Protein AF-A0A7G2S9Q7-F1 (afdb_monomer_lite)

Structure (mmCIF, N/CA/C/O backbone):
data_AF-A0A7G2S9Q7-F1
#
_entry.id   AF-A0A7G2S9Q7-F1
#
loop_
_atom_site.group_PDB
_atom_site.id
_atom_site.type_symbol
_atom_site.label_atom_id
_atom_site.label_alt_id
_atom_site.label_comp_id
_atom_site.label_asym_id
_atom_site.label_entity_id
_atom_site.label_seq_id
_atom_sit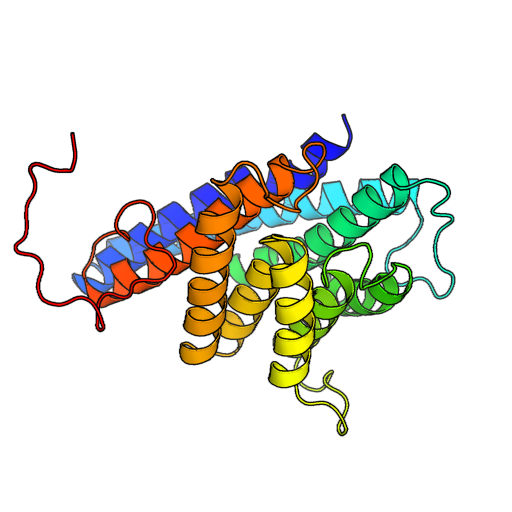e.pdbx_PDB_ins_code
_atom_site.Cartn_x
_atom_site.Cartn_y
_atom_site.Cartn_z
_atom_site.occupancy
_atom_site.B_iso_or_equiv
_atom_site.auth_seq_id
_atom_site.auth_comp_id
_atom_site.auth_asym_id
_atom_site.auth_atom_id
_atom_site.pdbx_PDB_model_num
ATOM 1 N N . MET A 1 1 ? -7.616 4.508 -22.462 1.00 41.38 1 MET A N 1
ATOM 2 C CA . MET A 1 1 ? -8.594 3.566 -21.872 1.00 41.38 1 MET A CA 1
ATOM 3 C C . MET A 1 1 ? -7.972 2.496 -20.967 1.00 41.38 1 MET A C 1
ATOM 5 O O . MET A 1 1 ? -8.727 1.840 -20.278 1.00 41.38 1 MET A O 1
ATOM 9 N N . PHE A 1 2 ? -6.641 2.323 -20.886 1.00 48.66 2 PHE A N 1
ATOM 10 C CA . PHE A 1 2 ? -6.038 1.337 -19.962 1.00 48.66 2 PHE A CA 1
ATOM 11 C C . PHE A 1 2 ? -5.921 1.825 -18.506 1.00 48.66 2 PHE A C 1
ATOM 13 O O . PHE A 1 2 ? -6.149 1.051 -17.584 1.00 48.66 2 PHE A O 1
ATOM 20 N N . TYR A 1 3 ? -5.655 3.118 -18.281 1.00 52.31 3 TYR A N 1
ATOM 21 C CA . TYR A 1 3 ? -5.566 3.681 -16.925 1.00 52.31 3 TYR A CA 1
ATOM 22 C C . TYR A 1 3 ? -6.871 3.565 -16.125 1.00 52.31 3 TYR A C 1
ATOM 24 O O . TYR A 1 3 ? -6.828 3.461 -14.906 1.00 52.31 3 TYR A O 1
ATOM 32 N N . THR A 1 4 ? -8.030 3.541 -16.792 1.00 54.72 4 THR A N 1
ATOM 33 C CA . THR A 1 4 ? -9.326 3.380 -16.120 1.00 54.72 4 THR A CA 1
ATOM 34 C C . THR A 1 4 ? -9.486 1.990 -15.516 1.00 54.72 4 THR A C 1
ATOM 36 O O . THR A 1 4 ? -10.041 1.892 -14.429 1.00 54.72 4 THR A O 1
ATOM 39 N N . GLU A 1 5 ? -8.950 0.943 -16.156 1.00 55.34 5 GLU A N 1
ATOM 40 C CA . GLU A 1 5 ? -9.062 -0.447 -15.685 1.00 55.34 5 GLU A CA 1
ATOM 41 C C . GLU A 1 5 ? -8.264 -0.690 -14.398 1.00 55.34 5 GLU A C 1
ATOM 43 O O . GLU A 1 5 ? -8.774 -1.328 -13.477 1.00 55.34 5 GLU A O 1
ATOM 48 N N . LEU A 1 6 ? -7.075 -0.085 -14.276 1.00 59.81 6 LEU A N 1
ATOM 49 C CA . LEU A 1 6 ? -6.240 -0.140 -13.064 1.00 59.81 6 LEU A CA 1
ATOM 50 C C . LEU A 1 6 ? -6.944 0.473 -11.837 1.00 59.81 6 LEU A C 1
ATOM 52 O O . LEU A 1 6 ? -6.684 0.082 -10.702 1.00 59.81 6 LEU A O 1
ATOM 56 N N . LEU A 1 7 ? -7.889 1.389 -12.064 1.00 70.06 7 LEU A N 1
ATOM 57 C CA . LEU A 1 7 ? -8.639 2.092 -11.021 1.00 70.06 7 LEU A CA 1
ATOM 58 C C . LEU A 1 7 ? -10.006 1.463 -10.713 1.00 70.06 7 LEU A C 1
ATOM 60 O O . LEU A 1 7 ? -10.671 1.867 -9.761 1.00 70.06 7 LEU A O 1
ATOM 64 N N . THR A 1 8 ? -10.450 0.450 -11.464 1.00 70.44 8 THR A N 1
ATOM 65 C CA . THR A 1 8 ? -11.803 -0.127 -11.302 1.00 70.44 8 THR A CA 1
ATOM 66 C C . THR A 1 8 ? -12.023 -0.822 -9.957 1.00 70.44 8 THR A C 1
ATOM 68 O O . THR A 1 8 ? -13.154 -0.853 -9.448 1.00 70.44 8 THR A O 1
ATOM 71 N N . GLY A 1 9 ? -10.959 -1.373 -9.366 1.00 86.81 9 GLY A N 1
ATOM 72 C CA . GLY A 1 9 ? -10.986 -1.967 -8.029 1.00 86.81 9 GLY A CA 1
ATOM 73 C C . GLY A 1 9 ? -11.201 -0.933 -6.923 1.00 86.81 9 GLY A C 1
ATOM 74 O O . GLY A 1 9 ? -11.800 -1.254 -5.899 1.00 86.81 9 GLY A O 1
ATOM 75 N N . PHE A 1 10 ? -10.803 0.319 -7.160 1.00 89.25 10 PHE A N 1
ATOM 76 C CA . PHE A 1 10 ? -10.801 1.372 -6.152 1.00 89.25 10 PHE A CA 1
ATOM 77 C C . PHE A 1 10 ? -12.206 1.738 -5.663 1.00 89.25 10 PHE A C 1
ATOM 79 O O . PHE A 1 10 ? -12.454 1.798 -4.466 1.00 89.25 10 PHE A O 1
ATOM 86 N N . CYS A 1 11 ? -13.185 1.884 -6.561 1.00 91.00 11 CYS A N 1
ATOM 87 C CA . CYS A 1 11 ? -14.558 2.191 -6.141 1.00 91.00 11 CYS A CA 1
ATOM 88 C C . CYS A 1 11 ? -15.190 1.070 -5.300 1.00 91.00 11 CYS A C 1
ATOM 90 O O . CYS A 1 11 ? -16.008 1.343 -4.423 1.00 91.00 11 CYS A O 1
ATOM 92 N N . ALA A 1 12 ? -14.858 -0.192 -5.594 1.00 94.69 12 ALA A N 1
ATOM 93 C CA . ALA A 1 12 ? -15.321 -1.323 -4.794 1.00 94.69 12 ALA A CA 1
ATOM 94 C C . ALA A 1 12 ? -14.619 -1.335 -3.430 1.00 94.69 12 ALA A C 1
ATOM 96 O O . ALA A 1 12 ? -15.275 -1.507 -2.409 1.00 94.69 12 ALA A O 1
ATOM 97 N N . GLU A 1 13 ? -13.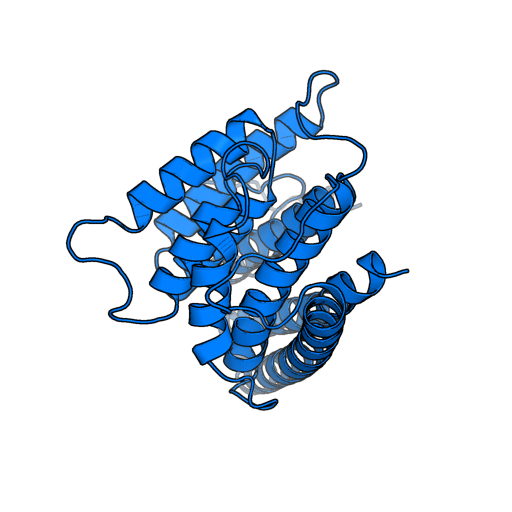317 -1.058 -3.408 1.00 94.62 13 GLU A N 1
ATOM 98 C CA . GLU A 1 13 ? -12.546 -0.908 -2.179 1.00 94.62 13 GLU A CA 1
ATOM 99 C C . GLU A 1 13 ? -13.076 0.233 -1.292 1.00 94.62 13 GLU A C 1
ATOM 101 O O . GLU A 1 13 ? -13.303 0.003 -0.111 1.00 94.62 13 GLU A O 1
ATOM 106 N N . ASN A 1 14 ? -13.412 1.404 -1.840 1.00 94.69 14 ASN A N 1
ATOM 107 C CA . ASN A 1 14 ? -14.013 2.498 -1.066 1.00 94.69 14 ASN A CA 1
ATOM 108 C C . ASN A 1 14 ? -15.326 2.075 -0.391 1.00 94.69 14 ASN A C 1
ATOM 110 O O . ASN A 1 14 ? -15.572 2.413 0.764 1.00 94.69 14 ASN A O 1
ATOM 114 N N . LYS A 1 15 ? -16.164 1.279 -1.069 1.00 96.94 15 LYS A N 1
ATOM 115 C CA . LYS A 1 15 ? -17.374 0.716 -0.446 1.00 96.94 15 LYS A CA 1
ATOM 116 C C . LYS A 1 15 ? -17.052 -0.284 0.661 1.00 96.94 15 LYS A C 1
ATOM 118 O O . LYS A 1 15 ? -17.787 -0.341 1.647 1.00 96.94 15 LYS A O 1
ATOM 123 N N . ALA A 1 16 ? -15.977 -1.055 0.503 1.00 97.75 16 ALA A N 1
ATOM 124 C CA . ALA A 1 16 ? -15.497 -1.958 1.538 1.00 97.75 16 ALA A CA 1
ATOM 125 C C . ALA A 1 16 ? -15.042 -1.179 2.778 1.00 97.75 16 ALA A C 1
ATOM 127 O O . ALA A 1 16 ? -15.461 -1.503 3.886 1.00 97.75 16 ALA A O 1
ATOM 128 N N . TYR A 1 17 ? -14.278 -0.102 2.587 1.00 96.50 17 TYR A N 1
ATOM 129 C CA . TYR A 1 17 ? -13.840 0.775 3.669 1.00 96.50 17 TYR A CA 1
ATOM 130 C C . TYR A 1 17 ? -15.001 1.476 4.368 1.00 96.50 17 TYR A C 1
ATOM 132 O O . TYR A 1 17 ? -15.031 1.529 5.592 1.00 96.50 17 TYR A O 1
ATOM 140 N N . GLU A 1 18 ? -16.006 1.940 3.629 1.00 97.75 18 GLU A N 1
ATOM 141 C CA . GLU A 1 18 ? -17.208 2.519 4.232 1.00 97.75 18 GLU A CA 1
ATOM 142 C C . GLU A 1 18 ? -17.972 1.516 5.106 1.00 97.75 18 GLU A C 1
ATOM 144 O O . GLU A 1 18 ? -18.449 1.866 6.186 1.00 97.75 18 GLU A O 1
ATOM 149 N N . ALA A 1 19 ? -18.080 0.260 4.664 1.00 98.38 19 ALA A N 1
ATOM 150 C CA . ALA A 1 19 ? -18.628 -0.813 5.491 1.00 98.38 19 ALA A CA 1
ATOM 151 C C . ALA A 1 19 ? -17.740 -1.103 6.708 1.00 98.38 19 ALA A C 1
ATOM 153 O O . ALA A 1 19 ? -18.255 -1.238 7.814 1.00 98.38 19 ALA A O 1
ATOM 154 N N . ASN A 1 20 ? -16.414 -1.085 6.548 1.00 97.50 20 ASN A N 1
ATOM 155 C CA . ASN A 1 20 ? -15.483 -1.247 7.661 1.00 97.50 20 ASN A CA 1
ATOM 156 C C . ASN A 1 20 ? -15.633 -0.138 8.718 1.00 97.50 20 ASN A C 1
ATOM 158 O O . ASN A 1 20 ? -15.672 -0.421 9.907 1.00 97.50 20 ASN A O 1
ATOM 162 N N . LEU A 1 21 ? -15.802 1.123 8.314 1.00 98.00 21 LEU A N 1
ATOM 163 C CA . LEU A 1 21 ? -16.050 2.223 9.251 1.00 98.00 21 LEU A CA 1
ATOM 164 C C . LEU A 1 21 ? -17.361 2.039 10.034 1.00 98.00 21 LEU A C 1
ATOM 166 O O . LEU A 1 21 ? -17.416 2.346 11.227 1.00 98.00 21 LEU A O 1
ATOM 170 N N . ARG A 1 22 ? -18.418 1.527 9.387 1.00 97.94 22 ARG A N 1
ATOM 171 C CA . ARG A 1 22 ? -19.677 1.185 10.072 1.00 97.94 22 ARG A CA 1
ATOM 172 C C . ARG A 1 22 ? -19.508 -0.010 11.008 1.00 97.94 22 ARG A C 1
ATOM 174 O O . ARG A 1 22 ? -20.045 0.033 12.111 1.00 97.94 22 ARG A O 1
ATOM 181 N N . TYR A 1 23 ? -18.719 -1.010 10.611 1.00 97.81 23 TYR A N 1
ATOM 182 C CA . TYR A 1 23 ? -18.308 -2.122 11.468 1.00 97.81 23 TYR A CA 1
ATOM 183 C C . TYR A 1 23 ? -17.609 -1.619 12.741 1.00 97.81 23 TYR A C 1
ATOM 185 O O . TYR A 1 23 ? -18.094 -1.905 13.832 1.00 97.81 23 TYR A O 1
ATOM 193 N N . LEU A 1 24 ? -16.560 -0.798 12.611 1.00 96.25 24 LEU A N 1
ATOM 194 C CA . LEU A 1 24 ? -15.790 -0.263 13.744 1.00 96.25 24 LEU A CA 1
ATOM 195 C C . LEU A 1 24 ? -16.672 0.539 14.712 1.00 96.25 24 LEU A C 1
ATOM 197 O O . LEU A 1 24 ? -16.575 0.399 15.930 1.00 96.25 24 LEU A O 1
ATOM 201 N N . ARG A 1 25 ? -17.590 1.356 14.179 1.00 95.56 25 ARG A N 1
ATOM 202 C CA . ARG A 1 25 ? -18.552 2.097 15.006 1.00 95.56 25 ARG A CA 1
ATOM 203 C C . ARG A 1 25 ? -19.525 1.171 15.736 1.00 95.56 25 ARG A C 1
ATOM 205 O O . ARG A 1 25 ? -19.818 1.407 16.904 1.00 95.56 25 ARG A O 1
ATOM 212 N N . ALA A 1 26 ? -20.063 0.163 15.051 1.00 96.31 26 ALA A N 1
ATOM 213 C CA . ALA A 1 26 ? -20.998 -0.785 15.648 1.00 96.31 26 ALA A CA 1
ATOM 214 C C . ALA A 1 26 ? -20.320 -1.635 16.733 1.00 96.31 26 ALA A C 1
ATOM 216 O O . ALA A 1 26 ? -20.932 -1.886 17.769 1.00 96.31 26 ALA A O 1
ATOM 217 N N . GLU A 1 27 ? -19.060 -2.026 16.525 1.00 94.12 27 GLU A N 1
ATOM 218 C CA . GLU A 1 27 ? -18.233 -2.715 17.520 1.00 94.12 27 GLU A CA 1
ATOM 219 C C . GLU A 1 27 ? -18.055 -1.862 18.783 1.00 94.12 27 GLU A C 1
ATOM 221 O O . GLU A 1 27 ? -18.347 -2.333 19.877 1.00 94.12 27 GLU A O 1
ATOM 226 N N . GLN A 1 28 ? -17.697 -0.582 18.637 1.00 91.81 28 GLN A N 1
ATOM 227 C CA . GLN A 1 28 ? -17.551 0.349 19.765 1.00 91.81 28 GLN A CA 1
ATOM 228 C C . GLN A 1 28 ? -18.848 0.539 20.579 1.00 91.81 28 GLN A C 1
ATOM 230 O O . GLN A 1 28 ? -18.799 0.898 21.754 1.00 91.81 28 GLN A O 1
ATOM 235 N N . GLN A 1 29 ? -20.010 0.337 19.953 1.00 93.62 29 GLN A N 1
ATOM 236 C CA . GLN A 1 29 ? -21.334 0.476 20.569 1.00 93.62 29 GLN A CA 1
ATOM 237 C C . GLN A 1 29 ? -21.931 -0.863 21.033 1.00 93.62 29 GLN A C 1
ATOM 239 O O . GLN A 1 29 ? -23.125 -0.914 21.333 1.00 93.62 29 GLN A O 1
ATOM 244 N N . ASP A 1 30 ? -21.149 -1.947 21.036 1.00 95.38 30 ASP A N 1
ATOM 245 C CA . ASP A 1 30 ? -21.587 -3.306 21.381 1.00 95.38 30 ASP A CA 1
ATOM 246 C C . ASP A 1 30 ? -22.762 -3.830 20.520 1.00 95.38 30 ASP A C 1
ATOM 248 O O . ASP A 1 30 ? -23.513 -4.734 20.901 1.00 95.38 30 ASP A O 1
ATOM 252 N N . GLN A 1 31 ? -22.925 -3.305 19.301 1.00 97.19 31 GLN A N 1
ATOM 253 C CA . GLN A 1 31 ? -23.981 -3.693 18.360 1.00 97.19 31 GLN A CA 1
ATOM 254 C C . GLN A 1 31 ? -23.546 -4.883 17.495 1.00 97.19 31 GLN A C 1
ATOM 256 O O . GLN A 1 31 ? -23.430 -4.790 16.272 1.00 97.19 31 GLN A O 1
ATOM 261 N N . ILE A 1 32 ? -23.335 -6.038 18.133 1.00 96.31 32 ILE A N 1
ATOM 262 C CA . ILE A 1 32 ? -22.718 -7.235 17.526 1.00 96.31 32 ILE A CA 1
ATOM 263 C C . ILE A 1 32 ? -23.397 -7.668 16.215 1.00 96.31 32 ILE A C 1
ATOM 265 O O . ILE A 1 32 ? -22.715 -8.037 15.258 1.00 96.31 32 ILE A O 1
ATOM 269 N N . THR A 1 33 ? -24.731 -7.641 16.145 1.00 97.94 33 THR A N 1
ATOM 270 C CA . THR A 1 33 ? -25.469 -8.051 14.936 1.00 97.94 33 THR A CA 1
ATOM 271 C C . THR A 1 33 ? -25.175 -7.132 13.751 1.00 97.94 33 THR A C 1
ATOM 273 O O . THR A 1 33 ? -24.955 -7.624 12.647 1.00 97.94 33 THR A O 1
ATOM 276 N N . ILE A 1 34 ? -25.118 -5.817 13.986 1.00 98.00 34 ILE A N 1
ATOM 277 C CA . ILE A 1 34 ? -24.804 -4.820 12.954 1.00 98.00 34 ILE A CA 1
ATOM 278 C C . ILE A 1 34 ? -23.335 -4.946 12.550 1.00 98.00 34 ILE A C 1
ATOM 280 O O . ILE A 1 34 ? -23.033 -5.012 11.363 1.00 98.00 34 ILE A O 1
ATOM 284 N N . ALA A 1 35 ? -22.431 -5.076 13.524 1.00 97.75 35 ALA A N 1
ATOM 285 C CA . ALA A 1 35 ? -21.008 -5.259 13.258 1.00 97.75 35 ALA A CA 1
ATOM 286 C C . ALA A 1 35 ? -20.756 -6.485 12.357 1.00 97.75 35 ALA A C 1
ATOM 288 O O . ALA A 1 35 ? -20.054 -6.397 11.352 1.00 97.75 35 ALA A O 1
ATOM 289 N N . ARG A 1 36 ? -21.385 -7.628 12.653 1.00 97.88 36 ARG A N 1
ATOM 290 C CA . ARG A 1 36 ? -21.245 -8.841 11.830 1.00 97.88 36 ARG A CA 1
ATOM 291 C C . ARG A 1 36 ? -21.725 -8.644 10.391 1.00 97.88 36 ARG A C 1
ATOM 293 O O . ARG A 1 36 ? -21.062 -9.137 9.479 1.00 97.88 36 ARG A O 1
ATOM 300 N N . ASP A 1 37 ? -22.847 -7.959 10.189 1.00 98.62 37 ASP A N 1
ATOM 301 C CA . ASP A 1 37 ? -23.375 -7.694 8.847 1.00 98.62 37 ASP A CA 1
ATOM 302 C C . ASP A 1 37 ? -22.450 -6.760 8.051 1.00 98.62 37 ASP A C 1
ATOM 304 O O . ASP A 1 37 ? -22.046 -7.088 6.933 1.00 98.62 37 ASP A O 1
ATOM 308 N N . GLU A 1 38 ? -22.007 -5.660 8.662 1.00 98.50 38 GLU A N 1
ATOM 309 C CA . GLU A 1 38 ? -21.105 -4.693 8.025 1.00 98.50 38 GLU A CA 1
ATOM 310 C C . GLU A 1 38 ? -19.736 -5.299 7.697 1.00 98.50 38 GLU A C 1
ATOM 312 O O . GLU A 1 38 ? -19.189 -5.055 6.620 1.00 98.50 38 GLU A O 1
ATOM 317 N N . LEU A 1 39 ? -19.208 -6.174 8.559 1.00 97.88 39 LEU A N 1
ATOM 318 C CA . LEU A 1 39 ? -17.989 -6.928 8.269 1.00 97.88 39 LEU A CA 1
ATOM 319 C C . LEU A 1 39 ? -18.168 -7.842 7.047 1.00 97.88 39 LEU A C 1
ATOM 321 O O . LEU A 1 39 ? -17.289 -7.926 6.187 1.00 97.88 39 LEU A O 1
ATOM 325 N N . MET A 1 40 ? -19.307 -8.532 6.940 1.00 98.44 40 MET A N 1
ATOM 326 C CA . MET A 1 40 ? -19.604 -9.363 5.770 1.00 98.44 40 MET A CA 1
ATOM 327 C C . MET A 1 40 ? -19.780 -8.522 4.503 1.00 98.44 40 MET A C 1
ATOM 329 O O . MET A 1 40 ? -19.339 -8.937 3.426 1.00 98.44 40 MET A O 1
ATOM 333 N N . LEU A 1 41 ? -20.373 -7.334 4.616 1.00 98.50 41 LEU A N 1
ATOM 334 C CA . LEU A 1 41 ? -20.491 -6.391 3.512 1.00 98.50 41 LEU A CA 1
ATOM 335 C C . LEU A 1 41 ? -19.115 -5.886 3.054 1.00 98.50 41 LEU A C 1
ATOM 337 O O . LEU A 1 41 ? -18.844 -5.889 1.851 1.00 98.50 41 LEU A O 1
ATOM 341 N N . ALA A 1 42 ? -18.224 -5.535 3.985 1.00 98.31 42 ALA A N 1
ATOM 342 C CA . ALA A 1 42 ? -16.846 -5.150 3.683 1.00 98.31 42 ALA A CA 1
ATOM 343 C C . ALA A 1 42 ? -16.110 -6.265 2.925 1.00 98.31 42 ALA A C 1
ATOM 345 O O . ALA A 1 42 ? -15.548 -6.027 1.854 1.00 98.31 42 ALA A O 1
ATOM 346 N N . LYS A 1 43 ? -16.207 -7.513 3.406 1.00 98.56 43 LYS A N 1
ATOM 347 C CA . LYS A 1 43 ? -15.617 -8.688 2.743 1.00 98.56 43 LYS A CA 1
ATOM 348 C C . LYS A 1 43 ? -16.121 -8.881 1.312 1.00 98.56 43 LYS A C 1
ATOM 350 O O . LYS A 1 43 ? -15.322 -9.127 0.411 1.00 98.56 43 LYS A O 1
ATOM 355 N N . ARG A 1 44 ? -17.432 -8.746 1.080 1.00 98.56 44 ARG A N 1
ATOM 356 C CA . ARG A 1 44 ? -18.035 -8.856 -0.264 1.00 98.56 44 ARG A CA 1
ATOM 357 C C . ARG A 1 44 ? -17.516 -7.779 -1.216 1.00 98.56 44 ARG A C 1
ATOM 359 O O . ARG A 1 44 ? -17.211 -8.072 -2.368 1.00 98.56 44 ARG A O 1
ATOM 366 N N . TRP A 1 45 ? -17.380 -6.542 -0.744 1.00 98.31 45 TRP A N 1
ATOM 367 C CA . TRP A 1 45 ? -16.820 -5.465 -1.562 1.00 98.31 45 TRP A CA 1
ATOM 368 C C . TRP A 1 45 ? -15.329 -5.655 -1.846 1.00 98.31 45 TRP A C 1
ATOM 370 O O . TRP A 1 45 ? -14.894 -5.394 -2.968 1.00 98.31 45 TRP A O 1
ATOM 380 N N . HIS A 1 46 ? -14.563 -6.186 -0.891 1.00 98.00 46 HIS A N 1
ATOM 381 C CA . HIS A 1 46 ? -13.176 -6.581 -1.126 1.00 98.00 46 HIS A CA 1
ATOM 382 C C . HIS A 1 46 ? -13.046 -7.712 -2.157 1.00 98.00 46 HIS A C 1
ATOM 384 O O . HIS A 1 46 ? -12.136 -7.651 -2.981 1.00 98.00 46 HIS A O 1
ATOM 390 N N . ALA A 1 47 ? -13.973 -8.678 -2.195 1.00 98.19 47 ALA A N 1
ATOM 391 C CA . ALA A 1 47 ? -14.000 -9.699 -3.248 1.00 98.19 47 ALA A CA 1
ATOM 392 C C . ALA A 1 47 ? -14.189 -9.063 -4.639 1.00 98.19 47 ALA A C 1
ATOM 394 O O . ALA A 1 47 ? -13.393 -9.294 -5.546 1.00 98.19 47 ALA A O 1
ATOM 395 N N . ILE A 1 48 ? -15.160 -8.153 -4.786 1.00 97.25 48 ILE A N 1
ATOM 396 C CA . ILE A 1 48 ? -15.380 -7.417 -6.046 1.00 97.25 48 ILE A CA 1
ATOM 397 C C . ILE A 1 48 ? -14.139 -6.594 -6.432 1.00 97.25 48 ILE A C 1
ATOM 399 O O . ILE A 1 48 ? -13.781 -6.511 -7.611 1.00 97.25 48 ILE A O 1
ATOM 403 N N . ALA A 1 49 ? -13.474 -5.968 -5.457 1.00 96.31 49 ALA A N 1
ATOM 404 C CA . ALA A 1 49 ? -12.239 -5.229 -5.697 1.00 96.31 49 ALA A CA 1
ATOM 405 C C . ALA A 1 49 ? -11.116 -6.157 -6.188 1.00 96.31 49 ALA A C 1
ATOM 407 O O . ALA A 1 49 ? -10.443 -5.825 -7.164 1.00 96.31 49 ALA A O 1
ATOM 408 N N . ALA A 1 50 ? -10.948 -7.330 -5.570 1.00 96.75 50 ALA A N 1
ATOM 409 C CA . ALA A 1 50 ? -9.966 -8.331 -5.973 1.00 96.75 50 ALA A CA 1
ATOM 410 C C . ALA A 1 50 ? -10.209 -8.826 -7.408 1.00 96.75 50 ALA A C 1
ATOM 412 O O . ALA A 1 50 ? -9.293 -8.766 -8.223 1.00 96.75 50 ALA A O 1
ATOM 413 N N . GLU A 1 51 ? -11.440 -9.211 -7.761 1.00 95.94 51 GLU A N 1
ATOM 414 C CA . GLU A 1 51 ? -11.800 -9.654 -9.121 1.00 95.94 51 GLU A CA 1
ATOM 415 C C . GLU A 1 51 ? -11.469 -8.609 -10.194 1.00 95.94 51 GLU A C 1
ATOM 417 O O . GLU A 1 51 ? -10.990 -8.923 -11.285 1.00 95.94 51 GLU A O 1
ATOM 422 N N . ARG A 1 52 ? -11.747 -7.334 -9.908 1.00 95.38 52 ARG A N 1
ATOM 423 C CA . ARG A 1 52 ? -11.448 -6.227 -10.827 1.00 95.38 52 ARG A CA 1
ATOM 424 C C . ARG A 1 52 ? -9.949 -6.001 -10.972 1.00 95.38 52 ARG A C 1
ATOM 426 O O . ARG A 1 52 ? -9.467 -5.821 -12.086 1.00 95.38 52 ARG A O 1
ATOM 433 N N . ARG A 1 53 ? -9.209 -6.064 -9.864 1.00 94.69 53 ARG A N 1
ATOM 434 C CA . ARG A 1 53 ? -7.751 -5.919 -9.873 1.00 94.69 53 ARG A CA 1
ATOM 435 C C . ARG A 1 53 ? -7.068 -7.075 -10.599 1.00 94.69 53 ARG A C 1
ATOM 437 O O . ARG A 1 53 ? -6.145 -6.815 -11.356 1.00 94.69 53 ARG A O 1
ATOM 444 N N . VAL A 1 54 ? -7.548 -8.313 -10.457 1.00 94.44 54 VAL A N 1
ATOM 445 C CA . VAL A 1 54 ? -7.047 -9.458 -11.242 1.00 94.44 54 VAL A CA 1
ATOM 446 C C . VAL A 1 54 ? -7.230 -9.214 -12.737 1.00 94.44 54 VAL A C 1
ATOM 448 O O . VAL A 1 54 ? -6.265 -9.317 -13.483 1.00 94.44 54 VAL A O 1
ATOM 451 N N . ARG A 1 55 ? -8.413 -8.766 -13.174 1.00 93.69 55 ARG A N 1
ATOM 452 C CA . ARG A 1 55 ? -8.627 -8.418 -14.590 1.00 93.69 55 ARG A CA 1
ATOM 453 C C . ARG A 1 55 ? -7.674 -7.328 -15.081 1.00 93.69 55 ARG A C 1
ATOM 455 O O . ARG A 1 55 ? -7.155 -7.413 -16.189 1.00 93.69 55 ARG A O 1
ATOM 462 N N . ALA A 1 56 ? -7.410 -6.315 -14.259 1.00 92.38 56 ALA A N 1
ATOM 463 C CA . ALA A 1 56 ? -6.427 -5.285 -14.584 1.00 92.38 56 ALA A CA 1
ATOM 464 C C . ALA A 1 56 ? -4.997 -5.855 -14.699 1.00 92.38 56 ALA A C 1
ATOM 466 O O . ALA A 1 56 ? -4.250 -5.468 -15.599 1.00 92.38 56 ALA A O 1
ATOM 467 N N . VAL A 1 57 ? -4.632 -6.811 -13.842 1.00 93.25 57 VAL A N 1
ATOM 468 C CA . VAL A 1 57 ? -3.357 -7.543 -13.916 1.00 93.25 57 VAL A CA 1
ATOM 469 C C . VAL A 1 57 ? -3.261 -8.389 -15.184 1.00 93.25 57 VAL A C 1
ATOM 471 O O . VAL A 1 57 ? -2.191 -8.429 -15.794 1.00 93.25 57 VAL A O 1
ATOM 474 N N . ASP A 1 58 ? -4.356 -9.005 -15.626 1.00 93.50 58 ASP A N 1
ATOM 475 C CA . ASP A 1 58 ? -4.391 -9.773 -16.875 1.00 93.50 58 ASP A CA 1
ATOM 476 C C . ASP A 1 58 ? -4.093 -8.873 -18.083 1.00 93.50 58 ASP A C 1
ATOM 478 O O . ASP A 1 58 ? -3.329 -9.256 -18.968 1.00 93.50 58 ASP A O 1
ATOM 482 N N . PHE A 1 59 ? -4.606 -7.635 -18.103 1.00 92.06 59 PHE A N 1
ATOM 483 C CA . PHE A 1 59 ? -4.273 -6.662 -19.152 1.00 92.06 59 PHE A CA 1
ATOM 484 C C . PHE A 1 59 ? -2.798 -6.252 -19.139 1.00 92.06 59 PHE A C 1
ATOM 486 O O . PHE A 1 59 ? -2.175 -6.150 -20.198 1.00 92.06 59 PHE A O 1
ATOM 493 N N . VAL A 1 60 ? -2.226 -6.024 -17.953 1.00 92.06 60 VAL A N 1
ATOM 494 C CA . VAL A 1 60 ? -0.795 -5.712 -17.798 1.00 92.06 60 VAL A CA 1
ATOM 495 C C . VAL A 1 60 ? 0.047 -6.884 -18.298 1.00 92.06 60 VAL A C 1
ATOM 497 O O . VAL A 1 60 ? 0.983 -6.681 -19.069 1.00 92.06 60 VAL A O 1
ATOM 500 N N . THR A 1 61 ? -0.343 -8.104 -17.934 1.00 93.75 61 THR A N 1
ATOM 501 C CA . THR A 1 61 ? 0.318 -9.345 -18.347 1.00 93.75 61 THR A CA 1
ATOM 502 C C . THR A 1 61 ? 0.231 -9.554 -19.858 1.00 93.75 61 THR A C 1
ATOM 504 O O . THR A 1 61 ? 1.234 -9.835 -20.506 1.00 93.75 61 THR A O 1
ATOM 507 N N . ALA A 1 62 ? -0.931 -9.314 -20.469 1.00 93.94 62 ALA A N 1
ATOM 508 C CA . ALA A 1 62 ? -1.097 -9.400 -21.918 1.00 93.94 62 ALA A CA 1
ATOM 509 C C . ALA A 1 62 ? -0.234 -8.376 -22.681 1.00 93.94 62 ALA A C 1
ATOM 511 O O . ALA A 1 62 ? 0.173 -8.628 -23.815 1.00 93.94 62 ALA A O 1
ATOM 512 N N . ARG A 1 63 ? 0.044 -7.211 -22.080 1.00 92.88 63 ARG A N 1
ATOM 513 C CA . ARG A 1 63 ? 0.788 -6.119 -22.724 1.00 92.88 63 ARG A CA 1
ATOM 514 C C . ARG A 1 63 ? 2.301 -6.201 -22.528 1.00 92.88 63 ARG A C 1
ATOM 516 O O . ARG A 1 63 ? 3.035 -5.833 -23.452 1.00 92.88 63 ARG A O 1
ATOM 523 N N . TYR A 1 64 ? 2.748 -6.599 -21.341 1.00 93.94 64 TYR A N 1
ATOM 524 C CA . TYR A 1 64 ? 4.155 -6.572 -20.928 1.00 93.94 64 TYR A CA 1
ATOM 525 C C . TYR A 1 64 ? 4.733 -7.973 -20.668 1.00 93.94 64 TYR A C 1
ATOM 527 O O . TYR A 1 64 ? 5.938 -8.105 -20.496 1.00 93.94 64 TYR A O 1
ATOM 535 N N . GLY A 1 65 ? 3.917 -9.026 -20.717 1.00 93.50 65 GLY A N 1
ATOM 536 C CA . GLY A 1 65 ? 4.303 -10.384 -20.340 1.00 93.50 65 GLY A CA 1
ATOM 537 C C . GLY A 1 65 ? 4.065 -10.668 -18.857 1.00 93.50 65 GLY A C 1
ATOM 538 O O . GLY A 1 65 ? 3.680 -9.785 -18.088 1.00 93.50 65 GLY A O 1
ATOM 539 N N . ASP A 1 66 ? 4.284 -11.921 -18.461 1.00 93.31 66 ASP A N 1
ATOM 540 C CA . ASP A 1 66 ? 3.997 -12.398 -17.107 1.00 93.31 66 ASP A CA 1
ATOM 541 C C . ASP A 1 66 ? 4.742 -11.602 -16.028 1.00 93.31 66 ASP A C 1
ATOM 543 O O . ASP A 1 66 ? 5.969 -11.462 -16.044 1.00 93.31 66 ASP A O 1
ATOM 547 N N . ILE A 1 67 ? 3.995 -11.139 -15.022 1.00 93.38 67 ILE A N 1
ATOM 548 C CA . ILE A 1 67 ? 4.585 -10.587 -13.800 1.00 93.38 67 ILE A CA 1
ATOM 549 C C . ILE A 1 67 ? 5.403 -11.688 -13.117 1.00 93.38 67 ILE A C 1
ATOM 551 O O . ILE A 1 67 ? 4.919 -12.802 -12.904 1.00 93.38 67 ILE A O 1
ATOM 555 N N . GLY A 1 68 ? 6.631 -11.355 -12.724 1.00 88.94 68 GLY A N 1
ATOM 556 C CA . GLY A 1 68 ? 7.584 -12.247 -12.075 1.00 88.94 68 GLY A CA 1
ATOM 557 C C . GLY A 1 68 ? 8.450 -13.072 -13.023 1.00 88.94 68 GLY A C 1
ATOM 558 O O . GLY A 1 68 ? 9.160 -13.946 -12.519 1.00 88.94 68 GLY A O 1
ATOM 559 N N . ASN A 1 69 ? 8.390 -12.811 -14.335 1.00 87.25 69 ASN A N 1
ATOM 560 C CA . ASN A 1 69 ? 9.306 -13.382 -15.321 1.00 87.25 69 ASN A CA 1
ATOM 561 C C . ASN A 1 69 ? 10.763 -12.962 -15.035 1.00 87.25 69 ASN A C 1
ATOM 563 O O . ASN A 1 69 ? 11.011 -11.894 -14.477 1.00 87.25 69 ASN A O 1
ATOM 567 N N . GLU A 1 70 ? 11.729 -13.801 -15.418 1.00 83.50 70 GLU A N 1
ATOM 568 C CA . GLU A 1 70 ? 13.159 -13.550 -15.179 1.00 83.50 70 GLU A CA 1
ATOM 569 C C . GLU A 1 70 ? 13.691 -12.370 -16.000 1.00 83.50 70 GLU A C 1
ATOM 571 O O . GLU A 1 70 ? 14.598 -11.662 -15.567 1.00 83.50 70 GLU A O 1
ATOM 576 N N . THR A 1 71 ? 13.121 -12.143 -17.186 1.00 91.31 71 THR A N 1
ATOM 577 C CA . THR A 1 71 ? 13.500 -11.031 -18.065 1.00 91.31 71 THR A CA 1
ATOM 578 C C . THR A 1 71 ? 12.531 -9.867 -17.900 1.00 91.31 71 THR A C 1
ATOM 580 O O . THR A 1 71 ? 11.316 -10.045 -18.002 1.00 91.31 71 THR A O 1
ATOM 583 N N . CYS A 1 72 ? 13.071 -8.665 -17.687 1.00 95.31 72 CYS A N 1
ATOM 584 C CA . CYS A 1 72 ? 12.269 -7.449 -17.620 1.00 95.31 72 CYS A CA 1
ATOM 585 C C . CYS A 1 72 ? 11.567 -7.155 -18.955 1.00 95.31 72 CYS A C 1
ATOM 587 O O . CYS A 1 72 ? 12.156 -7.364 -20.019 1.00 95.31 72 CYS A O 1
ATOM 589 N N . PRO A 1 73 ? 10.323 -6.644 -18.921 1.00 95.50 73 PRO A N 1
ATOM 590 C CA . PRO A 1 73 ? 9.616 -6.265 -20.133 1.00 95.50 73 PRO A CA 1
ATOM 591 C C . PRO A 1 73 ? 10.302 -5.095 -20.837 1.00 95.50 73 PRO A C 1
ATOM 593 O O . PRO A 1 73 ? 10.996 -4.285 -20.223 1.00 95.50 73 PRO A O 1
ATOM 596 N N . ASN A 1 74 ? 10.040 -4.956 -22.134 1.00 93.50 74 ASN A N 1
ATOM 597 C CA . ASN A 1 74 ? 10.503 -3.800 -22.889 1.00 93.50 74 ASN A CA 1
ATOM 598 C C . ASN A 1 74 ? 9.663 -2.555 -22.547 1.00 93.50 74 ASN A C 1
ATOM 600 O O . ASN A 1 74 ? 8.583 -2.349 -23.108 1.00 93.50 74 ASN A O 1
ATOM 604 N N . LEU A 1 75 ? 10.169 -1.725 -21.634 1.00 95.31 75 LEU A N 1
ATOM 605 C CA . LEU A 1 75 ? 9.561 -0.459 -21.213 1.00 95.31 75 LEU A CA 1
ATOM 606 C C . LEU A 1 75 ? 10.207 0.706 -21.978 1.00 95.31 75 LEU A C 1
ATOM 608 O O . LEU A 1 75 ? 11.110 1.372 -21.488 1.00 95.31 75 LEU A O 1
ATOM 612 N N . PHE A 1 76 ? 9.788 0.916 -23.229 1.00 91.81 76 PHE A N 1
ATOM 613 C CA . PHE A 1 76 ? 10.456 1.862 -24.138 1.00 91.81 76 PHE A CA 1
ATOM 614 C C . PHE A 1 76 ? 10.167 3.336 -23.840 1.00 91.81 76 PHE A C 1
ATOM 616 O O . PHE A 1 76 ? 10.906 4.214 -24.285 1.00 91.81 76 PHE A O 1
ATOM 623 N N . LYS A 1 77 ? 9.047 3.621 -23.175 1.00 94.75 77 LYS A N 1
ATOM 624 C CA . LYS A 1 77 ? 8.571 4.977 -22.899 1.00 94.75 77 LYS A CA 1
ATOM 625 C C . LYS A 1 77 ? 8.211 5.107 -21.430 1.00 94.75 77 LYS A C 1
ATOM 627 O O . LYS A 1 77 ? 7.767 4.147 -20.809 1.00 94.75 77 LYS A O 1
ATOM 632 N N . GLU A 1 78 ? 8.261 6.330 -20.919 1.00 94.56 78 GLU A N 1
ATOM 633 C CA . GLU A 1 78 ? 7.808 6.644 -19.561 1.00 94.56 78 GLU A CA 1
ATOM 634 C C . GLU A 1 78 ? 6.357 6.190 -19.309 1.00 94.56 78 GLU A C 1
ATOM 636 O O . GLU A 1 78 ? 6.045 5.654 -18.251 1.00 94.56 78 GLU A O 1
ATOM 641 N N . SER A 1 79 ? 5.488 6.291 -20.322 1.00 92.56 79 SER A N 1
ATOM 642 C CA . SER A 1 79 ? 4.115 5.778 -20.258 1.00 92.56 79 SER A CA 1
ATOM 643 C C . SER A 1 79 ? 4.031 4.258 -20.063 1.00 92.56 79 SER A C 1
ATOM 645 O O . SER A 1 79 ? 3.075 3.776 -19.458 1.00 92.56 79 SER A O 1
ATOM 647 N N . ASP A 1 80 ? 4.991 3.496 -20.600 1.00 95.12 80 ASP A N 1
ATOM 648 C CA . ASP A 1 80 ? 5.054 2.047 -20.389 1.00 95.12 80 ASP A CA 1
ATOM 649 C C . ASP A 1 80 ? 5.497 1.735 -18.959 1.00 95.12 80 ASP A C 1
ATOM 651 O O . ASP A 1 80 ? 4.897 0.892 -18.299 1.00 95.12 80 ASP A O 1
ATOM 655 N N . GLU A 1 81 ? 6.497 2.460 -18.462 1.00 96.19 81 GLU A N 1
ATOM 656 C CA . GLU A 1 81 ? 7.005 2.304 -17.102 1.00 96.19 81 GLU A CA 1
ATOM 657 C C . GLU A 1 81 ? 5.944 2.621 -16.034 1.00 96.19 81 GLU A C 1
ATOM 659 O O . GLU A 1 81 ? 5.708 1.781 -15.165 1.00 96.19 81 GLU A O 1
ATOM 664 N N . ILE A 1 82 ? 5.237 3.760 -16.120 1.00 93.88 82 ILE A N 1
ATOM 665 C CA . ILE A 1 82 ? 4.153 4.088 -15.171 1.00 93.88 82 ILE A CA 1
ATOM 666 C C . ILE A 1 82 ? 3.013 3.067 -15.252 1.00 93.88 82 ILE A C 1
ATOM 668 O O . ILE A 1 82 ? 2.488 2.644 -14.223 1.00 93.88 82 ILE A O 1
ATOM 672 N N . THR A 1 83 ? 2.634 2.628 -16.458 1.00 93.00 83 THR A N 1
ATOM 673 C CA . THR A 1 83 ? 1.562 1.634 -16.628 1.00 93.00 83 THR A CA 1
ATOM 674 C C . THR A 1 83 ? 1.962 0.306 -15.994 1.00 93.00 83 THR A C 1
ATOM 676 O O . THR A 1 83 ? 1.164 -0.299 -15.278 1.00 93.00 83 THR A O 1
ATOM 679 N N . TYR A 1 84 ? 3.205 -0.129 -16.207 1.00 95.56 84 TYR A N 1
ATOM 680 C CA . TYR A 1 84 ? 3.734 -1.338 -15.595 1.00 95.56 84 TYR A CA 1
ATOM 681 C C . TYR A 1 84 ? 3.809 -1.203 -14.069 1.00 95.56 84 TYR A C 1
ATOM 683 O O . TYR A 1 84 ? 3.309 -2.076 -13.365 1.00 95.56 84 TYR A O 1
ATOM 691 N N . MET A 1 85 ? 4.317 -0.081 -13.543 1.00 95.94 85 MET A N 1
ATOM 692 C CA . MET A 1 85 ? 4.365 0.205 -12.104 1.00 95.94 85 MET A CA 1
ATOM 693 C C . MET A 1 85 ? 2.980 0.139 -11.450 1.00 95.94 85 MET A C 1
ATOM 695 O O . MET A 1 85 ? 2.801 -0.543 -10.439 1.00 95.94 85 MET A O 1
ATOM 699 N N . LEU A 1 86 ? 1.985 0.816 -12.029 1.00 94.06 86 LEU A N 1
ATOM 700 C CA . LEU A 1 86 ? 0.609 0.781 -11.532 1.00 94.06 86 LEU A CA 1
ATOM 701 C C . LEU A 1 86 ? 0.017 -0.629 -11.631 1.00 94.06 86 LEU A C 1
ATOM 703 O O . LEU A 1 86 ? -0.724 -1.045 -10.740 1.00 94.06 86 LEU A O 1
ATOM 707 N N . GLY A 1 87 ? 0.379 -1.390 -12.665 1.00 94.38 87 GLY A N 1
ATOM 708 C CA . GLY A 1 87 ? 0.044 -2.804 -12.795 1.00 94.38 87 GLY A CA 1
ATOM 709 C C . GLY A 1 87 ? 0.602 -3.666 -11.663 1.00 94.38 87 GLY A C 1
ATOM 710 O O . GLY A 1 87 ? -0.133 -4.464 -11.082 1.00 94.38 87 GLY A O 1
ATOM 711 N N . LEU A 1 88 ? 1.867 -3.457 -11.289 1.00 96.00 88 LEU A N 1
ATOM 712 C CA . LEU A 1 88 ? 2.496 -4.143 -10.158 1.00 96.00 88 LEU A CA 1
ATOM 713 C C . LEU A 1 88 ? 1.798 -3.809 -8.837 1.00 96.00 88 LEU A C 1
ATOM 715 O O . LEU A 1 88 ? 1.462 -4.707 -8.067 1.00 96.00 88 LEU A O 1
ATOM 719 N N . VAL A 1 89 ? 1.503 -2.535 -8.572 1.00 94.62 89 VAL A N 1
ATOM 720 C CA . VAL A 1 89 ? 0.769 -2.191 -7.345 1.00 94.62 89 VAL A CA 1
ATOM 721 C C . VAL A 1 89 ? -0.651 -2.749 -7.365 1.00 94.62 89 VAL A C 1
ATOM 723 O O . VAL A 1 89 ? -1.128 -3.242 -6.344 1.00 94.62 89 VAL A O 1
ATOM 726 N N . THR A 1 90 ? -1.308 -2.758 -8.522 1.00 94.50 90 THR A N 1
ATOM 727 C CA . THR A 1 90 ? -2.628 -3.378 -8.681 1.00 94.50 90 THR A CA 1
ATOM 728 C C . THR A 1 90 ? -2.579 -4.877 -8.381 1.00 94.50 90 THR A C 1
ATOM 730 O O . THR A 1 90 ? -3.469 -5.381 -7.698 1.00 94.50 90 THR A O 1
ATOM 733 N N . ALA A 1 91 ? -1.521 -5.578 -8.798 1.00 94.88 91 ALA A N 1
ATOM 734 C CA . ALA A 1 91 ? -1.296 -6.984 -8.467 1.00 94.88 91 ALA A CA 1
ATOM 735 C C . ALA A 1 91 ? -1.164 -7.213 -6.958 1.00 94.88 91 ALA A C 1
ATOM 737 O O . ALA A 1 91 ? -1.825 -8.091 -6.399 1.00 94.88 91 ALA A O 1
ATOM 738 N N . LEU A 1 92 ? -0.386 -6.375 -6.274 1.00 93.62 92 LEU A N 1
ATOM 739 C CA . LEU A 1 92 ? -0.259 -6.431 -4.820 1.00 93.62 92 LEU A CA 1
ATOM 740 C C . LEU A 1 92 ? -1.589 -6.128 -4.109 1.00 93.62 92 LEU A C 1
ATOM 742 O O . LEU A 1 92 ? -1.983 -6.836 -3.179 1.00 93.62 92 LEU A O 1
ATOM 746 N N . GLN A 1 93 ? -2.322 -5.113 -4.571 1.00 94.00 93 GLN A N 1
ATOM 747 C CA . GLN A 1 93 ? -3.642 -4.784 -4.041 1.00 94.00 93 GLN A CA 1
ATOM 748 C C . GLN A 1 93 ? -4.681 -5.878 -4.338 1.00 94.00 93 GLN A C 1
ATOM 750 O O . GLN A 1 93 ? -5.608 -6.041 -3.546 1.00 94.00 93 GLN A O 1
ATOM 755 N N . ALA A 1 94 ? -4.548 -6.641 -5.430 1.00 95.12 94 ALA A N 1
ATOM 756 C CA . ALA A 1 94 ? -5.415 -7.783 -5.732 1.00 95.12 94 ALA A CA 1
ATOM 757 C C . ALA A 1 94 ? -5.268 -8.865 -4.658 1.00 95.12 94 ALA A C 1
ATOM 759 O O . ALA A 1 94 ? -6.266 -9.300 -4.087 1.00 95.12 94 ALA A O 1
ATOM 760 N N . VAL A 1 95 ? -4.019 -9.217 -4.320 1.00 94.69 95 VAL A N 1
ATOM 761 C CA . VAL A 1 95 ? -3.707 -10.163 -3.237 1.00 94.69 95 VAL A CA 1
ATOM 762 C C . VAL A 1 95 ? -4.273 -9.659 -1.911 1.00 94.69 95 VAL A C 1
ATOM 764 O O . VAL A 1 95 ? -4.984 -10.395 -1.231 1.00 94.69 95 VAL A O 1
ATOM 767 N N . ARG A 1 96 ? -4.029 -8.388 -1.559 1.00 93.88 96 ARG A N 1
ATOM 768 C CA . ARG A 1 96 ? -4.568 -7.786 -0.327 1.00 93.88 96 ARG A CA 1
ATOM 769 C C . ARG A 1 96 ? -6.093 -7.837 -0.274 1.00 93.88 96 ARG A C 1
ATOM 771 O O . ARG A 1 96 ? -6.659 -8.202 0.748 1.00 93.88 96 ARG A O 1
ATOM 778 N N . SER A 1 97 ? -6.757 -7.461 -1.362 1.00 95.62 97 SER A N 1
ATOM 779 C CA . SER A 1 97 ? -8.221 -7.427 -1.430 1.00 95.62 97 SER A CA 1
ATOM 780 C C . SER A 1 97 ? -8.810 -8.818 -1.251 1.00 95.62 97 SER A C 1
ATOM 782 O O . SER A 1 97 ? -9.772 -8.985 -0.510 1.00 95.62 97 SER A O 1
ATOM 784 N N . ASP A 1 98 ? -8.209 -9.831 -1.875 1.00 96.88 98 ASP A N 1
ATOM 785 C CA . ASP A 1 98 ? -8.677 -11.201 -1.711 1.00 96.88 98 ASP A CA 1
ATOM 786 C C . ASP A 1 98 ? -8.480 -11.683 -0.270 1.00 96.88 98 ASP A C 1
ATOM 788 O O . ASP A 1 98 ? -9.408 -12.236 0.317 1.00 96.88 98 ASP A O 1
ATOM 792 N N . LEU A 1 99 ? -7.340 -11.371 0.358 1.00 94.25 99 LEU A N 1
ATOM 793 C CA . LEU A 1 99 ? -7.115 -11.649 1.781 1.00 94.25 99 LEU A CA 1
ATOM 794 C C . LEU A 1 99 ? -8.179 -10.988 2.670 1.00 94.25 99 LEU A C 1
ATOM 796 O O . LEU A 1 99 ? -8.795 -11.673 3.488 1.00 94.25 99 LEU A O 1
ATOM 800 N N . LEU A 1 100 ? -8.458 -9.696 2.467 1.00 95.00 100 LEU A N 1
ATOM 801 C CA . LEU A 1 100 ? -9.485 -8.959 3.215 1.00 95.00 100 LEU A CA 1
ATOM 802 C C . LEU A 1 100 ? -10.904 -9.475 2.947 1.00 95.00 100 LEU A C 1
ATOM 804 O O . LEU A 1 100 ? -11.771 -9.358 3.808 1.00 95.00 100 LEU A O 1
ATOM 808 N N . SER A 1 101 ? -11.147 -10.097 1.792 1.00 97.62 101 SER A N 1
ATOM 809 C CA . SER A 1 101 ? -12.416 -10.769 1.500 1.00 97.62 101 SER A CA 1
ATOM 810 C C . SER A 1 101 ? -12.585 -12.106 2.234 1.00 97.62 101 SER A C 1
ATOM 812 O O . SER A 1 101 ? -13.698 -12.628 2.311 1.00 97.62 101 SER A O 1
ATOM 814 N N . GLY A 1 102 ? -11.512 -12.668 2.799 1.00 95.75 102 GLY A N 1
ATOM 815 C CA . GLY A 1 102 ? -11.484 -14.047 3.290 1.00 95.75 102 GLY A CA 1
ATOM 816 C C . GLY A 1 102 ? -11.203 -15.077 2.190 1.00 95.75 102 GLY A C 1
ATOM 817 O O . GLY A 1 102 ? -11.713 -16.190 2.271 1.00 95.75 102 GLY A O 1
ATOM 818 N N . ALA A 1 103 ? -10.406 -14.706 1.183 1.00 96.19 103 ALA A N 1
ATOM 819 C CA . ALA A 1 103 ? -10.009 -15.526 0.035 1.00 96.19 103 ALA A CA 1
ATOM 820 C C . ALA A 1 103 ? -11.178 -16.017 -0.844 1.00 96.19 103 ALA A C 1
ATOM 822 O O . ALA A 1 103 ? -11.164 -17.149 -1.326 1.00 96.19 103 ALA A O 1
ATOM 823 N N . GLN A 1 104 ? -12.209 -15.185 -1.036 1.00 96.75 104 GLN A N 1
ATOM 824 C CA . GLN A 1 104 ? -13.395 -15.556 -1.821 1.00 96.75 104 GLN A CA 1
ATOM 825 C C . GLN A 1 104 ? -13.112 -15.677 -3.324 1.00 96.75 104 GLN A C 1
ATOM 827 O O . GLN A 1 104 ? -13.812 -16.420 -4.009 1.00 96.75 104 GLN A O 1
ATOM 832 N N . VAL A 1 105 ? -12.113 -14.954 -3.837 1.00 97.38 105 VAL A N 1
ATOM 833 C CA . VAL A 1 105 ? -11.760 -14.937 -5.265 1.00 97.38 105 VAL A CA 1
ATOM 834 C C . VAL A 1 105 ? -10.680 -15.969 -5.575 1.00 97.38 105 VAL A C 1
ATOM 836 O O . VAL A 1 105 ? -10.654 -16.523 -6.672 1.00 97.38 105 VAL A O 1
ATOM 839 N N . GLY A 1 106 ? -9.801 -16.259 -4.611 1.00 96.75 106 GLY A N 1
ATOM 840 C CA . GLY A 1 106 ? -8.735 -17.247 -4.773 1.00 96.75 106 GLY A CA 1
ATOM 841 C C . GLY A 1 106 ? -7.538 -16.706 -5.557 1.00 96.75 106 GLY A C 1
ATOM 842 O O . GLY A 1 106 ? -6.959 -17.408 -6.388 1.00 96.75 106 GLY A O 1
ATOM 843 N N . VAL A 1 107 ? -7.152 -15.454 -5.302 1.00 96.19 107 VAL A N 1
ATOM 844 C CA . VAL A 1 107 ? -5.975 -14.836 -5.920 1.00 96.19 107 VAL A CA 1
ATOM 845 C C . VAL A 1 107 ? -4.723 -15.569 -5.449 1.00 96.19 107 VAL A C 1
ATOM 847 O O . VAL A 1 107 ? -4.461 -15.705 -4.252 1.00 96.19 107 VAL A O 1
ATOM 850 N N . ASN A 1 108 ? -3.915 -16.039 -6.400 1.00 93.81 108 ASN A N 1
ATOM 851 C CA . ASN A 1 108 ? -2.698 -16.771 -6.076 1.00 93.81 108 ASN A CA 1
ATOM 852 C C . ASN A 1 108 ? -1.723 -15.875 -5.289 1.00 93.81 108 ASN A C 1
ATOM 854 O O . ASN A 1 108 ? -1.251 -14.859 -5.798 1.00 93.81 108 ASN A O 1
ATOM 858 N N . ARG A 1 109 ? -1.378 -16.287 -4.064 1.00 88.38 109 ARG A N 1
ATOM 859 C CA . ARG A 1 109 ? -0.482 -15.546 -3.161 1.00 88.38 109 ARG A CA 1
ATOM 860 C C . ARG A 1 109 ? 0.926 -15.350 -3.725 1.00 88.38 109 ARG A C 1
ATOM 862 O O . ARG A 1 109 ? 1.561 -14.347 -3.409 1.00 88.38 109 ARG A O 1
ATOM 869 N N . ASP A 1 110 ? 1.392 -16.245 -4.599 1.00 92.44 110 ASP A N 1
ATOM 870 C CA . ASP A 1 110 ? 2.674 -16.088 -5.299 1.00 92.44 110 ASP A CA 1
ATOM 871 C C . ASP A 1 110 ? 2.704 -14.830 -6.189 1.00 92.44 110 ASP A C 1
ATOM 873 O O . ASP A 1 110 ? 3.774 -14.288 -6.461 1.00 92.44 110 ASP A O 1
ATOM 877 N N . LEU A 1 111 ? 1.542 -14.280 -6.573 1.00 94.81 111 LEU A N 1
ATOM 878 C CA . LEU A 1 111 ? 1.471 -12.998 -7.276 1.00 94.81 111 LEU A CA 1
ATOM 879 C C . LEU A 1 111 ? 2.191 -11.876 -6.508 1.00 94.81 111 LEU A C 1
ATOM 881 O O . LEU A 1 111 ? 2.836 -11.043 -7.141 1.00 94.81 111 LEU A O 1
ATOM 885 N N . ALA A 1 112 ? 2.162 -11.873 -5.170 1.00 93.31 112 ALA A N 1
ATOM 886 C CA . ALA A 1 112 ? 2.900 -10.896 -4.369 1.00 93.31 112 ALA A CA 1
ATOM 887 C C . ALA A 1 112 ? 4.421 -11.042 -4.559 1.00 93.31 112 ALA A C 1
ATOM 889 O O . ALA A 1 112 ? 5.111 -10.067 -4.854 1.00 93.31 112 ALA A O 1
ATOM 890 N N . ALA A 1 113 ? 4.947 -12.268 -4.477 1.00 93.06 113 ALA A N 1
ATOM 891 C CA . ALA A 1 113 ? 6.370 -12.538 -4.680 1.00 93.06 113 ALA A CA 1
ATOM 892 C C . ALA A 1 113 ? 6.816 -12.227 -6.120 1.00 93.06 113 ALA A C 1
ATOM 894 O O . ALA A 1 113 ? 7.880 -11.642 -6.329 1.00 93.06 113 ALA A O 1
ATOM 895 N N . ARG A 1 114 ? 5.988 -12.563 -7.115 1.00 95.44 114 ARG A N 1
ATOM 896 C CA . ARG A 1 114 ? 6.203 -12.204 -8.526 1.00 95.44 114 ARG A CA 1
ATOM 897 C C . ARG A 1 114 ? 6.245 -10.692 -8.730 1.00 95.44 114 ARG A C 1
ATOM 899 O O . ARG A 1 114 ? 7.163 -10.190 -9.372 1.00 95.44 114 ARG A O 1
ATOM 906 N N . THR A 1 115 ? 5.318 -9.968 -8.110 1.00 95.69 115 THR A N 1
ATOM 907 C CA . THR A 1 115 ? 5.258 -8.500 -8.139 1.00 95.69 115 THR A CA 1
ATOM 908 C C . THR A 1 115 ? 6.518 -7.872 -7.541 1.00 95.69 115 THR A C 1
ATOM 910 O O . THR A 1 115 ? 7.104 -6.973 -8.142 1.00 95.69 115 THR A O 1
ATOM 913 N N . MET A 1 116 ? 6.976 -8.378 -6.391 1.00 95.12 116 MET A N 1
ATOM 914 C CA . MET A 1 116 ? 8.220 -7.942 -5.752 1.00 95.12 116 MET A CA 1
ATOM 915 C C . MET A 1 116 ? 9.433 -8.106 -6.673 1.00 95.12 116 MET A C 1
ATOM 917 O O . MET A 1 116 ? 10.240 -7.187 -6.776 1.00 95.12 116 MET A O 1
ATOM 921 N N . ARG A 1 117 ? 9.565 -9.257 -7.349 1.00 94.94 117 ARG A N 1
ATOM 922 C CA . ARG A 1 117 ? 10.663 -9.492 -8.304 1.00 94.94 117 ARG A CA 1
ATOM 923 C C . ARG A 1 117 ? 10.583 -8.531 -9.488 1.00 94.94 117 ARG A C 1
ATOM 925 O O . ARG A 1 117 ? 11.567 -7.872 -9.810 1.00 94.94 117 ARG A O 1
ATOM 932 N N . SER A 1 118 ? 9.396 -8.391 -10.073 1.00 96.94 118 SER A N 1
ATOM 933 C CA . SER A 1 118 ? 9.147 -7.488 -11.198 1.00 96.94 118 SER A CA 1
ATOM 934 C C . SER A 1 118 ? 9.405 -6.015 -10.886 1.00 96.94 118 SER A C 1
ATOM 936 O O . SER A 1 118 ? 9.700 -5.259 -11.810 1.00 96.94 118 SER A O 1
ATOM 938 N N . SER A 1 119 ? 9.322 -5.583 -9.621 1.00 96.88 119 SER A N 1
ATOM 939 C CA . SER A 1 119 ? 9.573 -4.179 -9.274 1.00 96.88 119 SER A CA 1
ATOM 940 C C . SER A 1 119 ? 11.026 -3.758 -9.505 1.00 96.88 119 SER A C 1
ATOM 942 O O . SER A 1 119 ? 11.291 -2.572 -9.655 1.00 96.88 119 SER A O 1
ATOM 944 N N . HIS A 1 120 ? 11.975 -4.699 -9.597 1.00 95.94 120 HIS A N 1
ATOM 945 C CA . HIS A 1 120 ? 13.364 -4.381 -9.944 1.00 95.94 120 HIS A CA 1
ATOM 946 C C . HIS A 1 120 ? 13.525 -3.850 -11.380 1.00 95.94 120 HIS A C 1
ATOM 948 O O . HIS A 1 120 ? 14.493 -3.156 -11.664 1.00 95.94 120 HIS A O 1
ATOM 954 N N . CYS A 1 121 ? 12.564 -4.118 -12.268 1.00 96.88 121 CYS A N 1
ATOM 955 C CA . CYS A 1 121 ? 12.587 -3.635 -13.651 1.00 96.88 121 CYS A CA 1
ATOM 956 C C . CYS A 1 121 ? 12.310 -2.131 -13.796 1.00 96.88 121 CYS A C 1
ATOM 958 O O . CYS A 1 121 ? 12.308 -1.619 -14.912 1.00 96.88 121 CYS A O 1
ATOM 960 N N . LEU A 1 122 ? 12.019 -1.439 -12.694 1.00 97.69 122 LEU A N 1
ATOM 961 C CA . LEU A 1 122 ? 11.702 -0.018 -12.658 1.00 97.69 122 LEU A CA 1
ATOM 962 C C . LEU A 1 122 ? 12.768 0.728 -11.858 1.00 97.69 122 LEU A C 1
ATOM 964 O O . LEU A 1 122 ? 13.206 0.261 -10.803 1.00 97.69 122 LEU A O 1
ATOM 968 N N . ASP A 1 123 ? 13.139 1.914 -12.336 1.00 98.06 123 ASP A N 1
ATOM 969 C CA . ASP A 1 123 ? 14.031 2.806 -11.602 1.00 98.06 123 ASP A CA 1
ATOM 970 C C . ASP A 1 123 ? 13.337 3.336 -10.339 1.00 98.06 123 ASP A C 1
ATOM 972 O O . ASP A 1 123 ? 12.214 3.839 -10.383 1.00 98.06 123 ASP A O 1
ATOM 976 N N . ASN A 1 124 ? 13.990 3.180 -9.190 1.00 98.25 124 ASN A N 1
ATOM 977 C CA . ASN A 1 124 ? 13.366 3.497 -7.913 1.00 98.25 124 ASN A CA 1
ATOM 978 C C . ASN A 1 124 ? 13.203 5.001 -7.687 1.00 98.25 124 ASN A C 1
ATOM 980 O O . ASN A 1 124 ? 12.192 5.410 -7.129 1.00 98.25 124 ASN A O 1
ATOM 984 N N . GLU A 1 125 ? 14.181 5.800 -8.107 1.00 97.88 125 GLU A N 1
ATOM 985 C CA . GLU A 1 125 ? 14.198 7.246 -7.888 1.00 97.88 125 GLU A CA 1
ATOM 986 C C . GLU A 1 125 ? 13.200 7.938 -8.819 1.00 97.88 125 GLU A C 1
ATOM 988 O O . GLU A 1 125 ? 12.340 8.695 -8.373 1.00 97.88 125 GLU A O 1
ATOM 993 N N . LYS A 1 126 ? 13.235 7.580 -10.108 1.00 97.38 126 LYS A N 1
ATOM 994 C CA . LYS A 1 126 ? 12.303 8.061 -11.135 1.00 97.38 126 LYS A CA 1
ATOM 995 C C . LYS A 1 126 ? 10.846 7.811 -10.756 1.00 97.38 126 LYS A C 1
ATOM 997 O O . LYS A 1 126 ? 9.991 8.647 -11.026 1.00 97.38 126 LYS A O 1
ATOM 1002 N N . TRP A 1 127 ? 10.571 6.668 -10.129 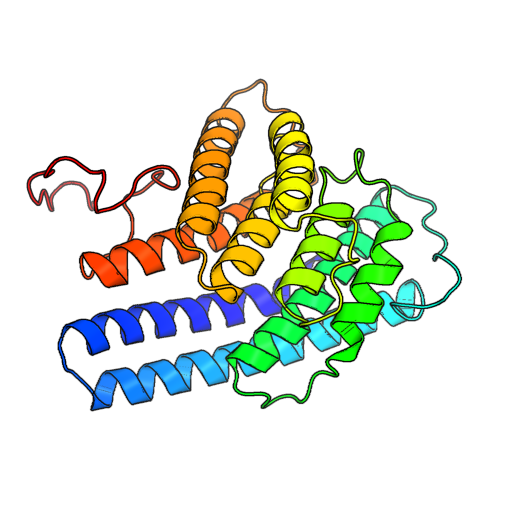1.00 97.50 127 TRP A N 1
ATOM 1003 C CA . TRP A 1 127 ? 9.232 6.261 -9.701 1.00 97.50 127 TRP A CA 1
ATOM 1004 C C . TRP A 1 127 ? 8.987 6.485 -8.204 1.00 97.50 127 TRP A C 1
ATOM 1006 O O . TRP A 1 127 ? 8.241 5.739 -7.557 1.00 97.50 127 TRP A O 1
ATOM 1016 N N . TRP A 1 128 ? 9.604 7.542 -7.667 1.00 98.06 128 TRP A N 1
ATOM 1017 C CA . TRP A 1 128 ? 9.321 8.165 -6.370 1.00 98.06 128 TRP A CA 1
ATOM 1018 C C . TRP A 1 128 ? 9.501 7.252 -5.150 1.00 98.06 128 TRP A C 1
ATOM 1020 O O . TRP A 1 128 ? 8.906 7.485 -4.108 1.00 98.06 128 TRP A O 1
ATOM 1030 N N . GLY A 1 129 ? 10.287 6.183 -5.266 1.00 98.25 129 GLY A N 1
ATOM 1031 C CA . GLY A 1 129 ? 10.468 5.169 -4.224 1.00 98.25 129 GLY A CA 1
ATOM 1032 C C . GLY A 1 129 ? 9.438 4.034 -4.264 1.00 98.25 129 GLY A C 1
ATOM 1033 O O . GLY A 1 129 ? 9.500 3.111 -3.448 1.00 98.25 129 GLY A O 1
ATOM 1034 N N . THR A 1 130 ? 8.505 4.043 -5.222 1.00 98.06 130 THR A N 1
ATOM 1035 C CA . THR A 1 130 ? 7.439 3.033 -5.340 1.00 98.06 130 THR A CA 1
ATOM 1036 C C . THR A 1 130 ? 7.982 1.610 -5.509 1.00 98.06 130 THR A C 1
ATOM 1038 O O . THR A 1 130 ? 7.516 0.720 -4.791 1.00 98.06 130 THR A O 1
ATOM 1041 N N . PRO A 1 131 ? 8.974 1.332 -6.385 1.00 98.19 131 PRO A N 1
ATOM 1042 C CA . PRO A 1 131 ? 9.516 -0.019 -6.529 1.00 98.19 131 PRO A CA 1
ATOM 1043 C C . PRO A 1 131 ? 10.049 -0.606 -5.222 1.00 98.19 131 PRO A C 1
ATOM 1045 O O . PRO A 1 131 ? 9.876 -1.799 -4.959 1.00 98.19 131 PRO A O 1
ATOM 1048 N N . GLN A 1 132 ? 10.683 0.226 -4.398 1.00 98.31 132 GLN A N 1
ATOM 1049 C CA . GLN A 1 132 ? 11.163 -0.141 -3.075 1.00 98.31 132 GLN A CA 1
ATOM 1050 C C . GLN A 1 132 ? 10.025 -0.366 -2.088 1.00 98.31 132 GLN A C 1
ATOM 1052 O O . GLN A 1 132 ? 10.009 -1.408 -1.433 1.00 98.31 132 GLN A O 1
ATOM 1057 N N . ALA A 1 133 ? 9.046 0.537 -2.042 1.00 98.25 133 ALA A N 1
ATOM 1058 C CA . ALA A 1 133 ? 7.868 0.374 -1.200 1.00 98.25 133 ALA A CA 1
ATOM 1059 C C . ALA A 1 133 ? 7.108 -0.928 -1.522 1.00 98.25 133 ALA A C 1
ATOM 1061 O O . ALA A 1 133 ? 6.751 -1.652 -0.599 1.00 98.25 133 ALA A O 1
ATOM 1062 N N . ILE A 1 134 ? 6.971 -1.308 -2.803 1.00 97.81 134 ILE A N 1
ATOM 1063 C CA . ILE A 1 134 ? 6.390 -2.602 -3.218 1.00 97.81 134 ILE A CA 1
ATOM 1064 C C . ILE A 1 134 ? 7.121 -3.778 -2.558 1.00 97.81 134 ILE A C 1
ATOM 1066 O O . ILE A 1 134 ? 6.475 -4.680 -2.023 1.00 97.81 134 ILE A O 1
ATOM 1070 N N . ARG A 1 135 ? 8.462 -3.789 -2.591 1.00 96.25 135 ARG A N 1
ATOM 1071 C CA . ARG A 1 135 ? 9.254 -4.883 -2.000 1.00 96.25 135 ARG A CA 1
ATOM 1072 C C . ARG A 1 135 ? 9.037 -4.958 -0.493 1.00 96.25 135 ARG A C 1
ATOM 1074 O O . ARG A 1 135 ? 8.760 -6.037 0.025 1.00 96.25 135 ARG A O 1
ATOM 1081 N N . SER A 1 136 ? 9.083 -3.811 0.180 1.00 97.31 136 SER A N 1
ATOM 1082 C CA . SER A 1 136 ? 8.820 -3.709 1.615 1.00 97.31 136 SER A CA 1
ATOM 1083 C C . SER A 1 136 ? 7.407 -4.181 1.975 1.00 97.31 136 SER A C 1
ATOM 1085 O O . SER A 1 136 ? 7.236 -4.911 2.949 1.00 97.31 136 SER A O 1
ATOM 1087 N N . THR A 1 137 ? 6.388 -3.872 1.169 1.00 96.44 137 THR A N 1
ATOM 1088 C CA . THR A 1 137 ? 5.015 -4.350 1.412 1.00 96.44 137 THR A CA 1
ATOM 1089 C C . THR A 1 137 ? 4.874 -5.846 1.230 1.00 96.44 137 THR A C 1
ATOM 1091 O O . THR A 1 137 ? 4.198 -6.491 2.029 1.00 96.44 137 THR A O 1
ATOM 1094 N N . VAL A 1 138 ? 5.566 -6.437 0.259 1.00 95.06 138 VAL A N 1
ATOM 1095 C CA . VAL A 1 138 ? 5.578 -7.896 0.117 1.00 95.06 138 VAL A CA 1
ATOM 1096 C C . VAL A 1 138 ? 6.264 -8.562 1.311 1.00 95.06 138 VAL A C 1
ATOM 1098 O O . VAL A 1 138 ? 5.703 -9.511 1.858 1.00 95.06 138 VAL A O 1
ATOM 1101 N N . TRP A 1 139 ? 7.391 -8.031 1.797 1.00 95.38 139 TRP A N 1
ATOM 1102 C CA . TRP A 1 139 ? 8.022 -8.521 3.031 1.00 95.38 139 TRP A CA 1
ATOM 1103 C C . TRP A 1 139 ? 7.125 -8.375 4.261 1.00 95.38 139 TRP A C 1
ATOM 1105 O O . TRP A 1 139 ? 7.093 -9.261 5.112 1.00 95.38 139 TRP A O 1
ATOM 1115 N N . ALA A 1 140 ? 6.357 -7.287 4.341 1.00 93.19 140 ALA A N 1
ATOM 1116 C CA . ALA A 1 140 ? 5.388 -7.070 5.408 1.00 93.19 140 ALA A CA 1
ATOM 1117 C C . ALA A 1 140 ? 4.178 -8.018 5.321 1.00 93.19 140 ALA A C 1
ATOM 1119 O O . ALA A 1 140 ? 3.519 -8.245 6.331 1.00 93.19 140 ALA A O 1
ATOM 1120 N N . PHE A 1 141 ? 3.852 -8.564 4.150 1.00 89.75 141 PHE A N 1
ATOM 1121 C CA . PHE A 1 141 ? 2.703 -9.460 3.970 1.00 89.75 141 PHE A CA 1
ATOM 1122 C C . PHE A 1 141 ? 3.068 -10.938 4.058 1.00 89.75 141 PHE A C 1
ATOM 1124 O O . PHE A 1 141 ? 2.238 -11.745 4.475 1.00 89.75 141 PHE A O 1
ATOM 1131 N N . VAL A 1 142 ? 4.282 -11.303 3.643 1.00 86.94 142 VAL A N 1
ATOM 1132 C CA . VAL A 1 142 ? 4.707 -12.699 3.515 1.00 86.94 142 VAL A CA 1
ATOM 1133 C C . VAL A 1 142 ? 5.811 -13.000 4.534 1.00 86.94 142 VAL A C 1
ATOM 1135 O O . VAL A 1 142 ? 6.971 -12.637 4.308 1.00 86.94 142 VAL A O 1
ATOM 1138 N N . PRO A 1 143 ? 5.487 -13.691 5.646 1.00 83.25 143 PRO A N 1
ATOM 1139 C CA . PRO A 1 143 ? 6.472 -14.075 6.651 1.00 83.25 143 PRO A CA 1
ATOM 1140 C C . PRO A 1 143 ? 7.664 -14.826 6.044 1.00 83.25 143 PRO A C 1
ATOM 1142 O O . PRO A 1 143 ? 7.490 -15.687 5.183 1.00 83.25 143 PRO A O 1
ATOM 1145 N N . GLY A 1 144 ? 8.875 -14.503 6.503 1.00 85.81 144 GLY A N 1
ATOM 1146 C CA . GLY A 1 144 ? 10.114 -15.170 6.082 1.00 85.81 144 GLY A CA 1
ATOM 1147 C C . GLY A 1 144 ? 10.683 -14.730 4.727 1.00 85.81 144 GLY A C 1
ATOM 1148 O O . GLY A 1 144 ? 11.680 -15.292 4.292 1.00 85.81 144 GLY A O 1
ATOM 1149 N N . THR A 1 145 ? 10.085 -13.740 4.051 1.00 88.88 145 THR A N 1
ATOM 1150 C CA . THR A 1 145 ? 10.615 -13.217 2.772 1.00 88.88 145 THR A CA 1
ATOM 1151 C C . THR A 1 145 ? 11.559 -12.024 2.921 1.00 88.88 145 THR A C 1
ATOM 1153 O O . THR A 1 145 ? 12.253 -11.683 1.962 1.00 88.88 145 THR A O 1
ATOM 1156 N N . LEU A 1 146 ? 11.601 -11.398 4.103 1.00 92.94 146 LEU A N 1
ATOM 1157 C CA . LEU A 1 146 ? 12.574 -10.360 4.437 1.00 92.94 146 LEU A CA 1
ATOM 1158 C C . LEU A 1 146 ? 13.980 -10.987 4.521 1.00 92.94 146 LEU A C 1
ATOM 1160 O O . LEU A 1 146 ? 14.160 -11.910 5.313 1.00 92.94 146 LEU A O 1
ATOM 1164 N N . PRO A 1 147 ? 14.976 -10.506 3.755 1.00 92.75 147 PRO A N 1
ATOM 1165 C CA . PRO A 1 147 ? 16.351 -10.988 3.875 1.00 92.75 147 PRO A CA 1
ATOM 1166 C C . PRO A 1 147 ? 16.962 -10.675 5.248 1.00 92.75 147 PRO A C 1
ATOM 1168 O O . PRO A 1 147 ? 16.798 -9.562 5.742 1.00 92.75 147 PRO A O 1
ATOM 1171 N N . ASP A 1 148 ? 17.747 -11.604 5.805 1.00 91.88 148 ASP A N 1
ATOM 1172 C CA . ASP A 1 148 ? 18.343 -11.497 7.154 1.00 91.88 148 ASP A CA 1
ATOM 1173 C C . ASP A 1 148 ? 19.186 -10.229 7.379 1.00 91.88 148 ASP A C 1
ATOM 1175 O O . ASP A 1 148 ? 19.345 -9.763 8.505 1.00 91.88 148 ASP A O 1
ATOM 1179 N N . ASN A 1 149 ? 19.743 -9.655 6.310 1.00 92.75 149 ASN A N 1
ATOM 1180 C CA . ASN A 1 149 ? 20.585 -8.461 6.357 1.00 92.75 149 ASN A CA 1
ATOM 1181 C C . ASN A 1 149 ? 19.825 -7.146 6.102 1.00 92.75 149 ASN A C 1
ATOM 1183 O O . ASN A 1 149 ? 20.464 -6.118 5.868 1.00 92.75 149 ASN A O 1
ATOM 1187 N N . LYS A 1 150 ? 18.488 -7.164 6.077 1.00 93.69 150 LYS A N 1
ATOM 1188 C CA . LYS A 1 150 ? 17.657 -5.980 5.826 1.00 93.69 150 LYS A CA 1
ATOM 1189 C C . LYS A 1 150 ? 16.698 -5.720 6.979 1.00 93.69 150 LYS A C 1
ATOM 1191 O O . LYS A 1 150 ? 16.088 -6.633 7.519 1.00 93.69 150 LYS A O 1
ATOM 1196 N N . ASP A 1 151 ? 16.501 -4.441 7.278 1.00 95.69 151 ASP A N 1
ATOM 1197 C CA . ASP A 1 151 ? 15.444 -3.977 8.171 1.00 95.69 151 ASP A CA 1
ATOM 1198 C C . ASP A 1 151 ? 14.253 -3.468 7.347 1.00 95.69 151 ASP A C 1
ATOM 1200 O O . ASP A 1 151 ? 14.410 -2.653 6.433 1.00 95.69 151 ASP A O 1
ATOM 1204 N N . LEU A 1 152 ? 13.056 -3.968 7.662 1.00 95.94 152 LEU A N 1
ATOM 1205 C CA . LEU A 1 152 ? 11.821 -3.623 6.956 1.00 95.94 152 LEU A CA 1
ATOM 1206 C C . LEU A 1 152 ? 11.502 -2.121 7.039 1.00 95.94 152 LEU A C 1
ATOM 1208 O O . LEU A 1 152 ? 11.143 -1.508 6.034 1.00 95.94 152 LEU A O 1
ATOM 1212 N N . TRP A 1 153 ? 11.633 -1.522 8.222 1.00 96.31 153 TRP A N 1
ATOM 1213 C CA . TRP A 1 153 ? 11.224 -0.139 8.478 1.00 96.31 153 TRP A CA 1
ATOM 1214 C C . TRP A 1 153 ? 12.244 0.867 7.962 1.00 96.31 153 TRP A C 1
ATOM 1216 O O . TRP A 1 153 ? 11.851 1.916 7.460 1.00 96.31 153 TRP A O 1
ATOM 1226 N N . GLN A 1 154 ? 13.538 0.544 8.013 1.00 96.94 154 GLN A N 1
ATOM 1227 C CA . GLN A 1 154 ? 14.570 1.318 7.322 1.00 96.94 154 GLN A CA 1
ATOM 1228 C C . GLN A 1 154 ? 14.339 1.296 5.809 1.00 96.94 154 GLN A C 1
ATOM 1230 O O . GLN A 1 154 ? 14.526 2.311 5.143 1.00 96.94 154 GLN A O 1
ATOM 1235 N N . ASN A 1 155 ? 13.887 0.164 5.258 1.00 96.88 155 ASN A N 1
ATOM 1236 C CA . ASN A 1 155 ? 13.588 0.068 3.834 1.00 96.88 155 ASN A CA 1
ATOM 1237 C C . ASN A 1 155 ? 12.362 0.907 3.436 1.00 96.88 155 ASN A C 1
ATOM 1239 O O . ASN A 1 155 ? 12.407 1.610 2.428 1.00 96.88 155 ASN A O 1
ATOM 1243 N N . TYR A 1 156 ? 11.296 0.904 4.243 1.00 98.12 156 TYR A N 1
ATOM 1244 C CA . TYR A 1 156 ? 10.196 1.855 4.055 1.00 98.12 156 TYR A CA 1
ATOM 1245 C C . TYR A 1 156 ? 10.655 3.301 4.185 1.00 98.12 156 TYR A C 1
ATOM 1247 O O . TYR A 1 156 ? 10.369 4.094 3.299 1.00 98.12 156 TYR A O 1
ATOM 1255 N N . GLN A 1 157 ? 11.433 3.633 5.215 1.00 98.06 157 GLN A N 1
ATOM 1256 C CA . GLN A 1 157 ? 11.915 4.995 5.419 1.00 98.06 157 GLN A CA 1
ATOM 1257 C C . GLN A 1 157 ? 12.718 5.513 4.220 1.00 98.06 157 GLN A C 1
ATOM 1259 O O . GLN A 1 157 ? 12.508 6.643 3.797 1.00 98.06 157 GLN A O 1
ATOM 1264 N N . ALA A 1 158 ? 13.592 4.695 3.636 1.00 98.06 158 ALA A N 1
ATOM 1265 C CA . ALA A 1 158 ? 14.329 5.105 2.446 1.00 98.06 158 ALA A CA 1
ATOM 1266 C C . ALA A 1 158 ? 13.409 5.311 1.221 1.00 98.06 158 ALA A C 1
ATOM 1268 O O . ALA A 1 158 ? 13.706 6.150 0.378 1.00 98.06 158 ALA A O 1
ATOM 1269 N N . ALA A 1 159 ? 12.277 4.601 1.119 1.00 98.44 159 ALA A N 1
ATOM 1270 C CA . ALA A 1 159 ? 11.271 4.878 0.090 1.00 98.44 159 ALA A CA 1
ATOM 1271 C C . ALA A 1 159 ? 10.477 6.158 0.402 1.00 98.44 159 ALA A C 1
ATOM 1273 O O . ALA A 1 159 ? 10.217 6.947 -0.502 1.00 98.44 159 ALA A O 1
ATOM 1274 N N . ASP A 1 160 ? 10.138 6.387 1.673 1.00 98.50 160 ASP A N 1
ATOM 1275 C CA . ASP A 1 160 ? 9.436 7.583 2.145 1.00 98.50 160 ASP A CA 1
ATOM 1276 C C . ASP A 1 160 ? 10.254 8.863 1.920 1.00 98.50 160 ASP A C 1
ATOM 1278 O O . ASP A 1 160 ? 9.695 9.913 1.609 1.00 98.50 160 ASP A O 1
ATOM 1282 N N . GLU A 1 161 ? 11.576 8.794 2.088 1.00 98.31 161 GLU A N 1
ATOM 1283 C CA . GLU A 1 161 ? 12.486 9.919 1.857 1.00 98.31 161 GLU A CA 1
ATOM 1284 C C . GLU A 1 161 ? 12.455 10.362 0.390 1.00 98.31 161 GLU A C 1
ATOM 1286 O O . GLU A 1 161 ? 12.319 11.557 0.123 1.00 98.31 161 GLU A O 1
ATOM 1291 N N . ILE A 1 162 ? 12.475 9.410 -0.548 1.00 98.44 162 ILE A N 1
ATOM 1292 C CA . ILE A 1 162 ? 12.303 9.683 -1.982 1.00 98.44 162 ILE A CA 1
ATOM 1293 C C . ILE A 1 162 ? 10.887 10.217 -2.238 1.00 98.44 162 ILE A C 1
ATOM 1295 O O . ILE A 1 162 ? 10.714 11.260 -2.864 1.00 98.44 162 ILE A O 1
ATOM 1299 N N . ALA A 1 163 ? 9.861 9.570 -1.684 1.00 98.06 163 ALA A N 1
ATOM 1300 C CA . ALA A 1 163 ? 8.472 10.001 -1.832 1.00 98.06 163 ALA A CA 1
ATOM 1301 C C . ALA A 1 163 ? 8.275 11.467 -1.408 1.00 98.06 163 ALA A C 1
ATOM 1303 O O . ALA A 1 163 ? 7.625 12.244 -2.106 1.00 98.06 163 ALA A O 1
ATOM 1304 N N . LYS A 1 164 ? 8.898 11.867 -0.292 1.00 97.38 164 LYS A N 1
ATOM 1305 C CA . LYS A 1 164 ? 8.875 13.238 0.223 1.00 97.38 164 LYS A CA 1
ATOM 1306 C C . LYS A 1 164 ? 9.556 14.226 -0.725 1.00 97.38 164 LYS A C 1
ATOM 1308 O O . LYS A 1 164 ? 9.030 15.322 -0.892 1.00 97.38 164 LYS A O 1
ATOM 1313 N N . GLN A 1 165 ? 10.692 13.861 -1.319 1.00 96.69 165 GLN A N 1
ATOM 1314 C CA . GLN A 1 165 ? 11.426 14.714 -2.265 1.00 96.69 165 GLN A CA 1
ATOM 1315 C C . GLN A 1 165 ? 10.626 14.995 -3.542 1.00 96.69 165 GLN A C 1
ATOM 1317 O O . GLN A 1 165 ? 10.728 16.085 -4.096 1.00 96.69 165 GLN A O 1
ATOM 1322 N N . HIS A 1 166 ? 9.805 14.036 -3.973 1.00 97.00 166 HIS A N 1
ATOM 1323 C CA . HIS A 1 166 ? 8.997 14.131 -5.194 1.00 97.00 166 HIS A CA 1
ATOM 1324 C C . HIS A 1 166 ? 7.528 14.508 -4.948 1.00 97.00 166 HIS A C 1
ATOM 1326 O O . HIS A 1 166 ? 6.724 14.488 -5.878 1.00 97.00 166 HIS A O 1
ATOM 1332 N N . ASP A 1 167 ? 7.151 14.818 -3.704 1.00 97.44 167 ASP A N 1
ATOM 1333 C CA . ASP A 1 167 ? 5.763 15.055 -3.281 1.00 97.44 167 ASP A CA 1
ATOM 1334 C C . ASP A 1 167 ? 4.784 13.929 -3.692 1.00 97.44 167 ASP A C 1
ATOM 1336 O O . ASP A 1 167 ? 3.618 14.158 -4.024 1.00 97.44 167 ASP A O 1
ATOM 1340 N N . ALA A 1 168 ? 5.254 12.680 -3.667 1.00 97.12 168 ALA A N 1
ATOM 1341 C CA . ALA A 1 168 ? 4.479 11.499 -4.026 1.00 97.12 168 ALA A CA 1
ATOM 1342 C C . ALA A 1 168 ? 3.836 10.854 -2.789 1.00 97.12 168 ALA A C 1
ATOM 1344 O O . ALA A 1 168 ? 4.512 10.476 -1.835 1.00 97.12 168 ALA A O 1
ATOM 1345 N N . LEU A 1 169 ? 2.518 10.656 -2.819 1.00 97.12 169 LEU A N 1
ATOM 1346 C CA . LEU A 1 169 ? 1.777 10.003 -1.730 1.00 97.12 169 LEU A CA 1
ATOM 1347 C C . LEU A 1 169 ? 1.748 8.475 -1.858 1.00 97.12 169 LEU A C 1
ATOM 1349 O O . LEU A 1 169 ? 1.553 7.764 -0.875 1.00 97.12 169 LEU A O 1
ATOM 1353 N N . PHE A 1 170 ? 1.932 7.953 -3.067 1.00 94.31 170 PHE A N 1
ATOM 1354 C CA . PHE A 1 170 ? 1.733 6.536 -3.365 1.00 94.31 170 PHE A CA 1
ATOM 1355 C C . PHE A 1 170 ? 2.668 5.570 -2.606 1.00 94.31 170 PHE A C 1
ATOM 1357 O O . PHE A 1 170 ? 2.174 4.575 -2.069 1.00 94.31 170 PHE A O 1
ATOM 1364 N N . PRO A 1 171 ? 3.980 5.842 -2.460 1.00 97.75 171 PRO A N 1
ATOM 1365 C CA . PRO A 1 171 ? 4.850 5.018 -1.616 1.00 97.75 171 PRO A CA 1
ATOM 1366 C C . PRO A 1 171 ? 4.420 5.030 -0.141 1.00 97.75 171 PRO A C 1
ATOM 1368 O O . PRO A 1 171 ? 4.489 3.998 0.526 1.00 97.75 171 PRO A O 1
ATOM 1371 N N . LEU A 1 172 ? 3.900 6.164 0.351 1.00 98.50 172 LEU A N 1
ATOM 1372 C CA . LEU A 1 172 ? 3.425 6.305 1.732 1.00 98.50 172 LEU A CA 1
ATOM 1373 C C . LEU A 1 172 ? 2.166 5.467 1.992 1.00 98.50 172 LEU A C 1
ATOM 1375 O O . LEU A 1 172 ? 2.007 4.928 3.084 1.00 98.50 172 LEU A O 1
ATOM 1379 N N . VAL A 1 173 ? 1.297 5.293 0.986 1.00 97.38 173 VAL A N 1
ATOM 1380 C CA . VA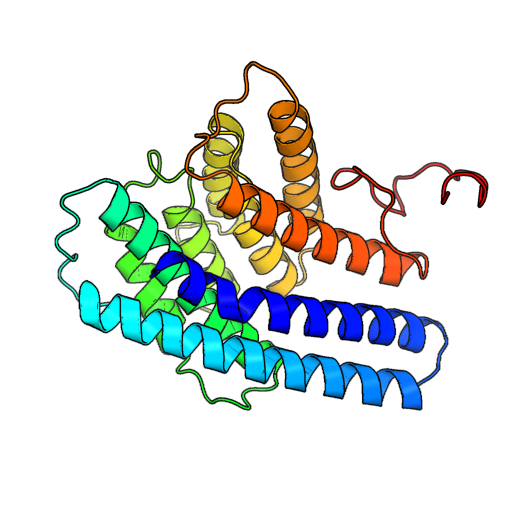L A 1 173 ? 0.173 4.339 1.053 1.00 97.38 173 VAL A CA 1
ATOM 1381 C C . VAL A 1 173 ? 0.691 2.920 1.276 1.00 97.38 173 VAL A C 1
ATOM 1383 O O . VAL A 1 173 ? 0.195 2.209 2.146 1.00 97.38 173 VAL A O 1
ATOM 1386 N N . LEU A 1 174 ? 1.690 2.495 0.497 1.00 97.81 174 LEU A N 1
ATOM 1387 C CA . LEU A 1 174 ? 2.273 1.155 0.598 1.00 97.81 174 LEU A CA 1
ATOM 1388 C C . LEU A 1 174 ? 2.943 0.927 1.960 1.00 97.81 174 LEU A C 1
ATOM 1390 O O . LEU A 1 174 ? 2.784 -0.147 2.546 1.00 97.81 174 LEU A O 1
ATOM 1394 N N . HIS A 1 175 ? 3.616 1.948 2.499 1.00 98.44 175 HIS A N 1
ATOM 1395 C CA . HIS A 1 175 ? 4.123 1.930 3.869 1.00 98.44 175 HIS A CA 1
ATOM 1396 C C . HIS A 1 175 ? 2.991 1.783 4.886 1.00 98.44 175 HIS A C 1
ATOM 1398 O O . HIS A 1 175 ? 3.007 0.831 5.668 1.00 98.44 175 HIS A O 1
ATOM 1404 N N . ALA A 1 176 ? 1.983 2.655 4.852 1.00 98.06 176 ALA A N 1
ATOM 1405 C CA . ALA A 1 176 ? 0.870 2.606 5.793 1.00 98.06 176 ALA A CA 1
ATOM 1406 C C . ALA A 1 176 ? 0.169 1.235 5.765 1.00 98.06 176 ALA A C 1
ATOM 1408 O O . ALA A 1 176 ? -0.026 0.625 6.812 1.00 98.06 176 ALA A O 1
ATOM 1409 N N . ILE A 1 177 ? -0.122 0.702 4.575 1.00 95.56 177 ILE A N 1
ATOM 1410 C CA . ILE A 1 177 ? -0.733 -0.622 4.386 1.00 95.56 177 ILE A CA 1
ATOM 1411 C C . ILE A 1 177 ? 0.146 -1.749 4.951 1.00 95.56 177 ILE A C 1
ATOM 1413 O O . ILE A 1 177 ? -0.361 -2.676 5.583 1.00 95.56 177 ILE A O 1
ATOM 1417 N N . GLY A 1 178 ? 1.458 -1.708 4.711 1.00 95.81 178 GLY A N 1
ATOM 1418 C CA . GLY A 1 178 ? 2.373 -2.714 5.246 1.00 95.81 178 GLY A CA 1
ATOM 1419 C C . GLY A 1 178 ? 2.514 -2.647 6.766 1.00 95.81 178 GLY A C 1
ATOM 1420 O O . GLY A 1 178 ? 2.601 -3.685 7.420 1.00 95.81 178 GLY A O 1
ATOM 1421 N N . ALA A 1 179 ? 2.509 -1.436 7.325 1.00 97.06 179 ALA A N 1
ATOM 1422 C CA . ALA A 1 179 ? 2.520 -1.193 8.761 1.00 97.06 179 ALA A CA 1
ATOM 1423 C C . ALA A 1 179 ? 1.252 -1.708 9.450 1.00 97.06 179 ALA A C 1
ATOM 1425 O O . ALA A 1 179 ? 1.350 -2.399 10.464 1.00 97.06 179 ALA A O 1
ATOM 1426 N N . ASP A 1 180 ? 0.091 -1.428 8.860 1.00 94.75 180 ASP A N 1
ATOM 1427 C CA . ASP A 1 180 ? -1.221 -1.899 9.305 1.00 94.75 180 ASP A CA 1
ATOM 1428 C C . ASP A 1 180 ? -1.271 -3.435 9.350 1.00 94.75 180 ASP A C 1
ATOM 1430 O O . ASP A 1 180 ? -1.564 -4.026 10.386 1.00 94.75 180 ASP A O 1
ATOM 1434 N N . ASN A 1 181 ? -0.816 -4.106 8.284 1.00 91.62 181 ASN A N 1
ATOM 1435 C CA . ASN A 1 181 ? -0.751 -5.572 8.245 1.00 91.62 181 ASN A CA 1
ATOM 1436 C C . ASN A 1 181 ? 0.173 -6.187 9.317 1.00 91.62 181 ASN A C 1
ATOM 1438 O O . ASN A 1 181 ? -0.011 -7.334 9.716 1.00 91.62 181 ASN A O 1
ATOM 1442 N N . GLN A 1 182 ? 1.180 -5.443 9.775 1.00 93.50 182 GLN A N 1
ATOM 1443 C CA . GLN A 1 182 ? 2.109 -5.867 10.828 1.00 93.50 182 GLN A CA 1
ATOM 1444 C C . GLN A 1 182 ? 1.646 -5.466 12.241 1.00 93.50 182 GLN A C 1
ATOM 1446 O O . GLN A 1 182 ? 2.375 -5.713 13.208 1.00 93.50 182 GLN A O 1
ATOM 1451 N N . GLY A 1 183 ? 0.479 -4.821 12.380 1.00 93.62 183 GLY A N 1
ATOM 1452 C CA . GLY A 1 183 ? -0.007 -4.282 13.654 1.00 93.62 183 GLY A CA 1
ATOM 1453 C C . GLY A 1 183 ? 0.947 -3.241 14.248 1.00 93.62 183 GLY A C 1
ATOM 1454 O O . GLY A 1 183 ? 1.204 -3.231 15.454 1.00 93.62 183 GLY A O 1
ATOM 1455 N N . LYS A 1 184 ? 1.587 -2.430 13.394 1.00 96.19 184 LYS A N 1
ATOM 1456 C CA . LYS A 1 184 ? 2.564 -1.407 13.794 1.00 96.19 184 LYS A CA 1
ATOM 1457 C C . LYS A 1 184 ? 1.967 -0.013 13.666 1.00 96.19 184 LYS A C 1
ATOM 1459 O O . LYS A 1 184 ? 2.403 0.780 12.834 1.00 96.19 184 LYS A O 1
ATOM 1464 N N . ASP A 1 185 ? 1.040 0.318 14.557 1.00 94.81 185 ASP A N 1
ATOM 1465 C CA . ASP A 1 185 ? 0.317 1.599 14.574 1.00 94.81 185 ASP A CA 1
ATOM 1466 C C . ASP A 1 185 ? 1.245 2.818 14.540 1.00 94.81 185 ASP A C 1
ATOM 1468 O O . ASP A 1 185 ? 0.968 3.804 13.862 1.00 94.81 185 ASP A O 1
ATOM 1472 N N . ALA A 1 186 ? 2.390 2.751 15.227 1.00 95.94 186 ALA A N 1
ATOM 1473 C CA . ALA A 1 186 ? 3.383 3.823 15.205 1.00 95.94 186 ALA A CA 1
ATOM 1474 C C . ALA A 1 186 ? 3.930 4.095 13.789 1.00 95.94 186 ALA A C 1
ATOM 1476 O O . ALA A 1 186 ? 4.171 5.247 13.436 1.00 95.94 186 ALA A O 1
ATOM 1477 N N . GLN A 1 187 ? 4.094 3.054 12.968 1.00 97.75 187 GLN A N 1
ATOM 1478 C CA . GLN A 1 187 ? 4.549 3.175 11.581 1.00 97.75 187 GLN A CA 1
ATOM 1479 C C . GLN A 1 187 ? 3.414 3.636 10.657 1.00 97.75 187 GLN A C 1
ATOM 1481 O O . GLN A 1 187 ? 3.645 4.490 9.804 1.00 97.75 187 GLN A O 1
ATOM 1486 N N . VAL A 1 188 ? 2.169 3.194 10.892 1.00 97.88 188 VAL A N 1
ATOM 1487 C CA . VAL A 1 188 ? 0.985 3.740 10.196 1.00 97.88 188 VAL A CA 1
ATOM 1488 C C . VAL A 1 188 ? 0.896 5.252 10.416 1.00 97.88 188 VAL A C 1
ATOM 1490 O O . VAL A 1 188 ? 0.811 6.029 9.466 1.00 97.88 188 VAL A O 1
ATOM 1493 N N . ARG A 1 189 ? 0.997 5.688 11.676 1.00 97.25 189 ARG A N 1
ATOM 1494 C CA . ARG A 1 189 ? 0.983 7.106 12.057 1.00 97.25 189 ARG A CA 1
ATOM 1495 C C . ARG A 1 189 ? 2.164 7.873 11.462 1.00 97.25 189 ARG A C 1
ATOM 1497 O O . ARG A 1 189 ? 1.981 9.007 11.035 1.00 97.25 189 ARG A O 1
ATOM 1504 N N . LYS A 1 190 ? 3.358 7.271 11.391 1.00 97.69 190 LYS A N 1
ATOM 1505 C CA . LYS A 1 190 ? 4.530 7.874 10.732 1.00 97.69 190 LYS A CA 1
ATOM 1506 C C . LYS A 1 190 ? 4.256 8.147 9.248 1.00 97.69 190 LYS A C 1
ATOM 1508 O O . LYS A 1 190 ? 4.483 9.269 8.801 1.00 97.69 190 LYS A O 1
ATOM 1513 N N . ALA A 1 191 ? 3.733 7.163 8.515 1.00 98.31 191 ALA A N 1
ATOM 1514 C CA . ALA A 1 191 ? 3.377 7.318 7.104 1.00 98.31 191 ALA A CA 1
ATOM 1515 C C . ALA A 1 191 ? 2.290 8.391 6.898 1.00 98.31 191 ALA A C 1
ATOM 1517 O O . ALA A 1 191 ? 2.406 9.223 6.001 1.00 98.31 191 ALA A O 1
ATOM 1518 N N . LEU A 1 192 ? 1.277 8.432 7.770 1.00 98.31 192 LEU A N 1
ATOM 1519 C CA . LEU A 1 192 ? 0.212 9.440 7.740 1.00 98.31 192 LEU A CA 1
ATOM 1520 C C . LEU A 1 192 ? 0.713 10.866 8.040 1.00 98.31 192 LEU A C 1
ATOM 1522 O O . LEU A 1 192 ? 0.324 11.801 7.343 1.00 98.31 192 LEU A O 1
ATOM 1526 N N . LYS A 1 193 ? 1.632 11.042 9.003 1.00 97.62 193 LYS A N 1
ATOM 1527 C CA . LYS A 1 193 ? 2.291 12.339 9.268 1.00 97.62 193 LYS A CA 1
ATOM 1528 C C . LYS A 1 193 ? 3.066 12.830 8.045 1.00 97.62 193 LYS A C 1
ATOM 1530 O O . LYS A 1 193 ? 2.874 13.961 7.611 1.00 97.62 193 LYS A O 1
ATOM 1535 N N . LEU A 1 194 ? 3.869 11.955 7.436 1.00 97.75 194 LEU A N 1
ATOM 1536 C CA . LEU A 1 194 ? 4.587 12.265 6.194 1.00 97.75 194 LEU A CA 1
ATOM 1537 C C . LEU A 1 194 ? 3.631 12.610 5.044 1.00 97.75 194 LEU A C 1
ATOM 1539 O O . LEU A 1 194 ? 3.903 13.527 4.272 1.00 97.75 194 LEU A O 1
ATOM 1543 N N . ALA A 1 195 ? 2.500 11.911 4.946 1.00 97.69 195 ALA A N 1
ATOM 1544 C CA . ALA A 1 195 ? 1.478 12.201 3.951 1.00 97.69 195 ALA A CA 1
ATOM 1545 C C . ALA A 1 195 ? 0.815 13.566 4.179 1.00 97.69 195 ALA A C 1
ATOM 1547 O O . ALA A 1 195 ? 0.553 14.274 3.210 1.00 97.69 195 ALA A O 1
ATOM 1548 N N . GLY A 1 196 ? 0.589 13.963 5.435 1.00 96.31 196 GLY A N 1
ATOM 1549 C CA . GLY A 1 196 ? 0.144 15.311 5.786 1.00 96.31 196 GLY A CA 1
ATOM 1550 C C . GLY A 1 196 ? 1.131 16.387 5.324 1.00 96.31 196 GLY A C 1
ATOM 1551 O O . GLY A 1 196 ? 0.719 17.342 4.665 1.00 96.31 196 GLY A O 1
ATOM 1552 N N . ASP A 1 197 ? 2.432 16.190 5.567 1.00 94.94 197 ASP A N 1
ATOM 1553 C CA . ASP A 1 197 ? 3.486 17.098 5.092 1.00 94.94 197 ASP A CA 1
ATOM 1554 C C . ASP A 1 197 ? 3.508 17.204 3.556 1.00 94.94 197 ASP A C 1
ATOM 1556 O O . ASP A 1 197 ? 3.643 18.296 3.003 1.00 94.94 197 ASP A O 1
ATOM 1560 N N . VAL A 1 198 ? 3.414 16.068 2.852 1.00 95.81 198 VAL A N 1
ATOM 1561 C CA . VAL A 1 198 ? 3.357 16.028 1.379 1.00 95.81 198 VAL A CA 1
ATOM 1562 C C . VAL A 1 198 ? 2.100 16.735 0.872 1.00 95.81 198 VAL A C 1
ATOM 1564 O O . VAL A 1 198 ? 2.188 17.551 -0.039 1.00 95.81 198 VAL A O 1
ATOM 1567 N N . GLN A 1 199 ? 0.939 16.489 1.483 1.00 93.00 199 GLN A N 1
ATOM 1568 C CA . GLN A 1 199 ? -0.324 17.109 1.081 1.00 93.00 199 GLN A CA 1
ATOM 1569 C C . GLN A 1 199 ? -0.298 18.635 1.222 1.00 93.00 199 GLN A C 1
ATOM 1571 O O . GLN A 1 199 ? -0.870 19.335 0.389 1.00 93.00 199 GLN A O 1
ATOM 1576 N N . GLN A 1 200 ? 0.374 19.163 2.247 1.00 91.25 200 GLN A N 1
ATOM 1577 C CA . GLN A 1 200 ? 0.564 20.606 2.394 1.00 91.25 200 GLN A CA 1
ATOM 1578 C C . GLN A 1 200 ? 1.429 21.182 1.266 1.00 91.25 200 GLN A C 1
ATOM 1580 O O . GLN A 1 200 ? 1.084 22.229 0.723 1.00 91.25 200 GLN A O 1
ATOM 1585 N N . ARG A 1 201 ? 2.509 20.490 0.874 1.00 92.62 201 ARG A N 1
ATOM 1586 C CA . ARG A 1 201 ? 3.359 20.918 -0.251 1.00 92.62 201 ARG A CA 1
ATOM 1587 C C . ARG A 1 201 ? 2.650 20.818 -1.596 1.00 92.62 201 ARG A C 1
ATOM 1589 O O . ARG A 1 201 ? 2.803 21.714 -2.409 1.00 92.62 201 ARG A O 1
ATOM 1596 N N . LEU A 1 202 ? 1.801 19.812 -1.803 1.00 91.31 202 LEU A N 1
ATOM 1597 C CA . LEU A 1 202 ? 0.978 19.697 -3.014 1.00 91.31 202 LEU A CA 1
ATOM 1598 C C . LEU A 1 202 ? -0.001 20.868 -3.212 1.00 91.31 202 LEU A C 1
ATOM 1600 O O . LEU A 1 202 ? -0.471 21.074 -4.327 1.00 91.31 202 LEU A O 1
ATOM 1604 N N . ASN A 1 203 ? -0.310 21.627 -2.157 1.00 87.12 203 ASN A N 1
ATOM 1605 C CA . ASN A 1 203 ? -1.144 22.825 -2.245 1.00 87.12 203 ASN A CA 1
ATOM 1606 C C . ASN A 1 203 ? -0.339 24.099 -2.572 1.00 87.12 203 ASN A C 1
ATOM 1608 O O . ASN A 1 203 ? -0.940 25.169 -2.665 1.00 87.12 203 ASN A O 1
ATOM 1612 N N . SER A 1 204 ? 0.992 24.019 -2.690 1.00 89.88 204 SER A N 1
ATOM 1613 C CA . SER A 1 204 ? 1.840 25.146 -3.083 1.00 89.88 204 SER A CA 1
ATOM 1614 C C . SER A 1 204 ? 2.115 25.144 -4.589 1.00 89.88 204 SER A C 1
ATOM 1616 O O . SER A 1 204 ? 2.106 24.099 -5.240 1.00 89.88 204 SER A O 1
ATOM 1618 N N . ASP A 1 205 ? 2.425 26.320 -5.135 1.00 87.12 205 ASP A N 1
ATOM 1619 C CA . ASP A 1 205 ? 2.786 26.484 -6.551 1.00 87.12 205 ASP A CA 1
ATOM 1620 C C . ASP A 1 205 ? 4.152 25.853 -6.911 1.00 87.12 205 ASP A C 1
ATOM 1622 O O . ASP A 1 205 ? 4.498 25.746 -8.085 1.00 87.12 205 ASP A O 1
ATOM 1626 N N . GLU A 1 206 ? 4.937 25.429 -5.913 1.00 88.62 206 GLU A N 1
ATOM 1627 C CA . GLU A 1 206 ? 6.302 24.895 -6.065 1.00 88.62 206 GLU A CA 1
ATOM 1628 C C . GLU A 1 206 ? 6.376 23.364 -5.916 1.00 88.62 206 GLU A C 1
ATOM 1630 O O . GLU A 1 206 ? 7.469 22.799 -5.784 1.00 88.62 206 GLU A O 1
ATOM 1635 N N . HIS A 1 207 ? 5.228 22.677 -5.903 1.00 91.00 207 HIS A N 1
ATOM 1636 C CA . HIS A 1 207 ? 5.193 21.229 -5.716 1.00 91.00 207 HIS A CA 1
ATOM 1637 C C . HIS A 1 207 ? 5.991 20.493 -6.806 1.00 91.00 207 HIS A C 1
ATOM 1639 O O . HIS A 1 207 ? 5.977 20.854 -7.984 1.00 91.00 207 HIS A O 1
ATOM 1645 N N . GLN A 1 208 ? 6.651 19.400 -6.430 1.00 90.56 208 GLN A N 1
ATOM 1646 C CA . GLN A 1 208 ? 7.515 18.634 -7.337 1.00 90.56 208 GLN A CA 1
ATOM 1647 C C . GLN A 1 208 ? 6.762 17.544 -8.112 1.00 90.56 208 GLN A C 1
ATOM 1649 O O . GLN A 1 208 ? 7.266 17.011 -9.101 1.00 90.56 208 GLN A O 1
ATOM 1654 N N . PHE A 1 209 ? 5.534 17.214 -7.699 1.00 94.50 209 PHE A N 1
ATOM 1655 C CA . PHE A 1 209 ? 4.804 16.095 -8.290 1.00 94.50 209 PHE A CA 1
ATOM 1656 C C . PHE A 1 209 ? 4.314 16.385 -9.727 1.00 94.50 209 PHE A C 1
ATOM 1658 O O . PHE A 1 209 ? 3.666 17.409 -9.954 1.00 94.50 209 PHE A O 1
ATOM 1665 N N . PRO A 1 210 ? 4.532 15.494 -10.715 1.00 92.50 210 PRO A N 1
ATOM 1666 C CA . PRO A 1 210 ? 4.159 15.780 -12.101 1.00 92.50 210 PRO A CA 1
ATOM 1667 C C . PRO A 1 210 ? 2.642 15.864 -12.323 1.00 92.50 210 PRO A C 1
ATOM 1669 O O . PRO A 1 210 ? 1.892 14.938 -12.001 1.00 92.50 210 PRO A O 1
ATOM 1672 N N . ALA A 1 211 ? 2.187 16.937 -12.984 1.00 91.62 211 ALA A N 1
ATOM 1673 C CA . ALA A 1 211 ? 0.764 17.194 -13.236 1.00 91.62 211 ALA A CA 1
ATOM 1674 C C . ALA A 1 211 ? 0.046 16.039 -13.966 1.00 91.62 211 ALA A C 1
ATOM 1676 O O . ALA A 1 211 ? -1.088 15.691 -13.639 1.00 91.62 211 ALA A O 1
ATOM 1677 N N . ILE A 1 212 ? 0.732 15.387 -14.912 1.00 91.50 212 ILE A N 1
ATOM 1678 C CA . ILE A 1 212 ? 0.202 14.254 -15.687 1.00 91.50 212 ILE A CA 1
ATOM 1679 C C . ILE A 1 212 ? -0.181 13.040 -14.820 1.00 91.50 212 ILE A C 1
ATOM 1681 O O . ILE A 1 212 ? -1.020 12.237 -15.229 1.00 91.50 212 ILE A O 1
ATOM 1685 N N . TYR A 1 213 ? 0.377 12.921 -13.612 1.00 92.12 213 TYR A N 1
ATOM 1686 C CA . TYR A 1 213 ? 0.124 11.809 -12.696 1.00 92.12 213 TYR A CA 1
ATOM 1687 C C . TYR A 1 213 ? -0.736 12.197 -11.486 1.00 92.12 213 TYR A C 1
ATOM 1689 O O . TYR A 1 213 ? -0.930 11.365 -10.602 1.00 92.12 213 TYR A O 1
ATOM 1697 N N . GLN A 1 214 ? -1.302 13.413 -11.435 1.00 91.81 214 GLN A N 1
ATOM 1698 C CA . GLN A 1 214 ? -2.080 13.925 -10.287 1.00 91.81 214 GLN A CA 1
ATOM 1699 C C . GLN A 1 214 ? -3.185 12.978 -9.807 1.00 91.81 214 GLN A C 1
ATOM 1701 O O . GLN A 1 214 ? -3.436 12.881 -8.607 1.00 91.81 214 GLN A O 1
ATOM 1706 N N . LEU A 1 215 ? -3.808 12.230 -10.721 1.00 90.50 215 LEU A N 1
ATOM 1707 C CA . LEU A 1 215 ? -4.819 11.232 -10.375 1.00 90.50 215 LEU A CA 1
ATOM 1708 C C . LEU A 1 215 ? -4.279 10.157 -9.413 1.00 90.50 215 LEU A C 1
ATOM 1710 O O . LEU A 1 215 ? -4.989 9.753 -8.495 1.00 90.50 215 LEU A O 1
ATOM 1714 N N . VAL A 1 216 ? -3.022 9.729 -9.578 1.00 91.31 216 VAL A N 1
ATOM 1715 C CA . VAL A 1 216 ? -2.367 8.751 -8.692 1.00 91.31 216 VAL A CA 1
ATOM 1716 C C . VAL A 1 216 ? -2.245 9.312 -7.275 1.00 91.31 216 VAL A C 1
ATOM 1718 O O . VAL A 1 216 ? -2.591 8.625 -6.313 1.00 91.31 216 VAL A O 1
ATOM 1721 N N . ASN A 1 217 ? -1.827 10.573 -7.136 1.00 92.44 217 ASN A N 1
ATOM 1722 C CA . ASN A 1 217 ? -1.748 11.235 -5.833 1.00 92.44 217 ASN A CA 1
ATOM 1723 C C . ASN A 1 217 ? -3.132 11.447 -5.207 1.00 92.44 217 ASN A C 1
ATOM 1725 O O . ASN A 1 217 ? -3.295 11.195 -4.017 1.00 92.44 217 ASN A O 1
ATOM 1729 N N . ALA A 1 218 ? -4.143 11.827 -5.992 1.00 92.44 218 ALA A N 1
ATOM 1730 C CA . ALA A 1 218 ? -5.506 12.012 -5.491 1.00 92.44 218 ALA A CA 1
ATOM 1731 C C . ALA A 1 218 ? -6.100 10.715 -4.910 1.00 92.44 218 ALA A C 1
ATOM 1733 O O . ALA A 1 218 ? -6.714 10.728 -3.843 1.00 92.44 218 ALA A O 1
ATOM 1734 N N . ILE A 1 219 ? -5.877 9.582 -5.580 1.00 92.38 219 ILE A N 1
ATOM 1735 C CA . ILE A 1 219 ? -6.301 8.263 -5.089 1.00 92.38 219 ILE A CA 1
ATOM 1736 C C . ILE A 1 219 ? -5.507 7.858 -3.849 1.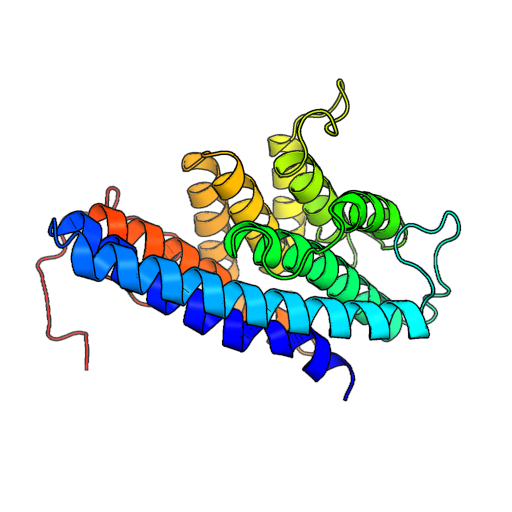00 92.38 219 ILE A C 1
ATOM 1738 O O . ILE A 1 219 ? -6.084 7.378 -2.876 1.00 92.38 219 ILE A O 1
ATOM 1742 N N . SER A 1 220 ? -4.195 8.091 -3.863 1.00 94.62 220 SER A N 1
ATOM 1743 C CA . SER A 1 220 ? -3.322 7.791 -2.725 1.00 94.62 220 SER A CA 1
ATOM 1744 C C . SER A 1 220 ? -3.741 8.569 -1.476 1.00 94.62 220 SER A C 1
ATOM 1746 O O . SER A 1 220 ? -3.818 8.004 -0.387 1.00 94.62 220 SER A O 1
ATOM 1748 N N . HIS A 1 221 ? -4.088 9.848 -1.640 1.00 95.19 221 HIS A N 1
ATOM 1749 C CA . HIS A 1 221 ? -4.638 10.677 -0.574 1.00 95.19 221 HIS A CA 1
ATOM 1750 C C . HIS A 1 221 ? -5.942 10.095 -0.010 1.00 95.19 221 HIS A C 1
ATOM 1752 O O . HIS A 1 221 ? -6.104 10.037 1.206 1.00 95.19 221 HIS A O 1
ATOM 1758 N N . ASP A 1 222 ? -6.868 9.641 -0.862 1.00 93.94 222 ASP A N 1
ATOM 1759 C CA . ASP A 1 222 ? -8.115 9.016 -0.399 1.00 93.94 222 ASP A CA 1
ATOM 1760 C C . ASP A 1 222 ? -7.846 7.723 0.393 1.00 93.94 222 ASP A C 1
ATOM 1762 O O . ASP A 1 222 ? -8.409 7.549 1.472 1.00 93.94 222 ASP A O 1
ATOM 1766 N N . GLN A 1 223 ? -6.915 6.870 -0.050 1.00 94.69 223 GLN A N 1
ATOM 1767 C CA . GLN A 1 223 ? -6.516 5.670 0.705 1.00 94.69 223 GLN A CA 1
ATOM 1768 C C . GLN A 1 223 ? -5.916 6.021 2.074 1.00 94.69 223 GLN A C 1
ATOM 1770 O O . GLN A 1 223 ? -6.302 5.438 3.086 1.00 94.69 223 GLN A O 1
ATOM 1775 N N . LEU A 1 224 ? -5.018 7.007 2.137 1.00 97.00 224 LEU A N 1
ATOM 1776 C CA . LEU A 1 224 ? -4.437 7.476 3.401 1.00 97.00 224 LEU A CA 1
ATOM 1777 C C . LEU A 1 224 ? -5.502 8.082 4.324 1.00 97.00 224 LEU A C 1
ATOM 1779 O O . LEU A 1 224 ? -5.513 7.805 5.524 1.00 97.00 224 LEU A O 1
ATOM 1783 N N . ARG A 1 225 ? -6.449 8.850 3.775 1.00 96.38 225 ARG A N 1
ATOM 1784 C CA . ARG A 1 225 ? -7.587 9.380 4.536 1.00 96.38 225 ARG A CA 1
ATOM 1785 C C . ARG A 1 225 ? -8.444 8.263 5.117 1.00 96.38 225 ARG A C 1
ATOM 1787 O O . ARG A 1 225 ? -8.816 8.360 6.277 1.00 96.38 225 ARG A O 1
ATOM 1794 N N . GLN A 1 226 ? -8.715 7.199 4.366 1.00 95.69 226 GLN A N 1
ATOM 1795 C CA . GLN A 1 226 ? -9.478 6.050 4.868 1.00 95.69 226 GLN A CA 1
ATOM 1796 C C . GLN A 1 226 ? -8.772 5.363 6.046 1.00 95.69 226 GLN A C 1
ATOM 1798 O O . GLN A 1 226 ? -9.431 4.954 7.001 1.00 95.69 226 GLN A O 1
ATOM 1803 N N . MET A 1 227 ? -7.436 5.289 6.022 1.00 96.19 227 MET A N 1
ATOM 1804 C CA . MET A 1 227 ? -6.651 4.778 7.153 1.00 96.19 227 MET A CA 1
ATOM 1805 C C . MET A 1 227 ? -6.700 5.722 8.362 1.00 96.19 227 MET A C 1
ATOM 1807 O O . MET A 1 227 ? -6.867 5.263 9.488 1.00 96.19 227 MET A O 1
ATOM 1811 N N . SER A 1 228 ? -6.627 7.039 8.143 1.00 97.12 228 SER A N 1
ATOM 1812 C CA . SER A 1 228 ? -6.844 8.028 9.209 1.00 97.12 228 SER A CA 1
ATOM 1813 C C . SER A 1 228 ? -8.251 7.906 9.809 1.00 97.12 228 SER A C 1
ATOM 1815 O O . SER A 1 228 ? -8.414 7.841 11.027 1.00 97.12 228 SER A O 1
ATOM 1817 N N . ASP A 1 229 ? -9.278 7.791 8.967 1.00 97.12 229 ASP A N 1
ATOM 1818 C CA . ASP A 1 229 ? -10.665 7.636 9.394 1.00 97.12 229 ASP A CA 1
ATOM 1819 C C . ASP A 1 229 ? -10.875 6.384 10.246 1.00 97.12 229 ASP A C 1
ATOM 1821 O O . ASP A 1 229 ? -11.619 6.463 11.220 1.00 97.12 229 ASP A O 1
ATOM 1825 N N . ALA A 1 230 ? -10.209 5.266 9.937 1.00 95.50 230 ALA A N 1
ATOM 1826 C CA . ALA A 1 230 ? -10.256 4.059 10.764 1.00 95.50 230 ALA A CA 1
ATOM 1827 C C . ALA A 1 230 ? -9.717 4.320 12.183 1.00 95.50 230 ALA A C 1
ATOM 1829 O O . ALA A 1 230 ? -10.422 4.048 13.155 1.00 95.50 230 ALA A O 1
ATOM 1830 N N . ILE A 1 231 ? -8.549 4.968 12.308 1.00 95.31 231 ILE A N 1
ATOM 1831 C CA . ILE A 1 231 ? -7.946 5.337 13.605 1.00 95.31 231 ILE A CA 1
ATOM 1832 C C . ILE A 1 231 ? -8.892 6.231 14.423 1.00 95.31 231 ILE A C 1
ATOM 1834 O O . ILE A 1 231 ? -9.085 6.037 15.628 1.00 95.31 231 ILE A O 1
ATOM 1838 N N . TRP A 1 232 ? -9.489 7.240 13.782 1.00 95.56 232 TRP A N 1
ATOM 1839 C CA . TRP A 1 232 ? -10.435 8.144 14.437 1.00 95.56 232 TRP A CA 1
ATOM 1840 C C . TRP A 1 232 ? -11.747 7.440 14.810 1.00 95.56 232 TRP A C 1
ATOM 1842 O O . TRP A 1 232 ? -12.304 7.713 15.879 1.00 95.56 232 TRP A O 1
ATOM 1852 N N . MET A 1 233 ? -12.225 6.520 13.972 1.00 94.75 233 MET A N 1
ATOM 1853 C CA . MET A 1 233 ? -13.445 5.760 14.225 1.00 94.75 233 MET A CA 1
ATOM 1854 C C . MET A 1 233 ? -13.271 4.835 15.429 1.00 94.75 233 MET A C 1
ATOM 1856 O O . MET A 1 233 ? -14.104 4.870 16.330 1.00 94.75 233 MET A O 1
ATOM 1860 N N . GLU A 1 234 ? -12.165 4.095 15.499 1.00 91.81 234 GLU A N 1
ATOM 1861 C CA . GLU A 1 234 ? -11.840 3.204 16.621 1.00 91.81 234 GLU A CA 1
ATOM 1862 C C . GLU A 1 234 ? -11.769 3.957 17.956 1.00 91.81 234 GLU A C 1
ATOM 1864 O O . GLU A 1 234 ? -12.319 3.519 18.966 1.00 91.81 234 GLU A O 1
ATOM 1869 N N . GLN A 1 235 ? -11.135 5.133 17.970 1.00 90.88 235 GLN A N 1
ATOM 1870 C CA . GLN A 1 235 ? -10.870 5.853 19.220 1.00 90.88 235 GLN A CA 1
ATOM 1871 C C . GLN A 1 235 ? -11.960 6.853 19.621 1.00 90.88 235 GLN A C 1
ATOM 1873 O O . GLN A 1 235 ? -12.090 7.177 20.804 1.00 90.88 235 GLN A O 1
ATOM 1878 N N . LYS A 1 236 ? -12.714 7.406 18.662 1.00 91.69 236 LYS A N 1
ATOM 1879 C CA . LYS A 1 236 ? -13.684 8.497 18.897 1.00 91.69 236 LYS A CA 1
ATOM 1880 C C . LYS A 1 236 ? -15.059 8.265 18.262 1.00 91.69 236 LYS A C 1
ATOM 1882 O O . LYS A 1 236 ? -15.930 9.112 18.447 1.00 91.69 236 LYS A O 1
ATOM 1887 N N . GLY A 1 237 ? -15.264 7.190 17.498 1.00 91.19 237 GLY A N 1
ATOM 1888 C CA . GLY A 1 237 ? -16.547 6.878 16.850 1.00 91.19 237 GLY A CA 1
ATOM 1889 C C . GLY A 1 237 ? -16.910 7.786 15.668 1.00 91.19 237 GLY A C 1
ATOM 1890 O O . GLY A 1 237 ? -18.042 7.762 15.170 1.00 91.19 237 GLY A O 1
ATOM 1891 N N . ARG A 1 238 ? -15.962 8.604 15.195 1.00 92.19 238 ARG A N 1
ATOM 1892 C CA . ARG A 1 238 ? -16.147 9.576 14.108 1.00 92.19 238 ARG A CA 1
ATOM 1893 C C . ARG A 1 238 ? -14.957 9.577 13.159 1.00 92.19 238 ARG A C 1
ATOM 1895 O O . ARG A 1 238 ? -13.883 9.138 13.532 1.00 92.19 238 ARG A O 1
ATOM 1902 N N . ARG A 1 239 ? -15.157 10.094 11.947 1.00 95.19 239 ARG A N 1
ATOM 1903 C CA . ARG A 1 239 ? -14.089 10.265 10.952 1.00 95.19 239 ARG A CA 1
ATOM 1904 C C . ARG A 1 239 ? -13.078 11.329 11.383 1.00 95.19 239 ARG A C 1
ATOM 1906 O O . ARG A 1 239 ? -13.357 12.150 12.271 1.00 95.19 239 ARG A O 1
ATOM 1913 N N . SER A 1 240 ? -11.920 11.294 10.734 1.00 94.69 240 SER A N 1
ATOM 1914 C CA . SER A 1 240 ? -10.898 12.321 10.863 1.00 94.69 240 SER A CA 1
ATOM 1915 C C . SER A 1 240 ? -11.438 13.681 10.383 1.00 94.69 240 SER A C 1
ATOM 1917 O O . SER A 1 240 ? -12.305 13.729 9.504 1.00 94.69 240 SER A O 1
ATOM 1919 N N . PRO A 1 241 ? -11.014 14.805 10.988 1.00 92.12 241 PRO A N 1
ATOM 1920 C CA . PRO A 1 241 ? -11.309 16.129 10.449 1.00 92.12 241 PRO A CA 1
ATOM 1921 C C . PRO A 1 241 ? -10.792 16.316 9.008 1.00 92.12 241 PRO A C 1
ATOM 1923 O O . PRO A 1 241 ? -9.848 15.646 8.586 1.00 92.12 241 PRO A O 1
ATOM 1926 N N . PRO A 1 242 ? -11.350 17.267 8.240 1.00 87.44 242 PRO A N 1
ATOM 1927 C CA . PRO A 1 242 ? -10.795 17.620 6.938 1.00 87.44 242 PRO A CA 1
ATOM 1928 C C . PRO A 1 242 ? -9.317 18.030 7.040 1.00 87.44 242 PRO A C 1
ATOM 1930 O O . PRO A 1 242 ? -8.926 18.735 7.972 1.00 87.44 242 PRO A O 1
ATOM 1933 N N . ASN A 1 243 ? -8.508 17.620 6.056 1.00 83.19 243 ASN A N 1
ATOM 1934 C CA . ASN A 1 243 ? -7.091 17.987 5.924 1.00 83.19 243 ASN A CA 1
ATOM 1935 C C . ASN A 1 243 ? -6.250 17.705 7.186 1.00 83.19 243 ASN A C 1
ATOM 1937 O O . ASN A 1 243 ? -5.455 18.544 7.604 1.00 83.19 243 ASN A O 1
ATOM 1941 N N . SER A 1 244 ? -6.445 16.541 7.816 1.00 89.00 244 SER A N 1
ATOM 1942 C CA . SER A 1 244 ? -5.796 16.206 9.090 1.00 89.00 244 SER A CA 1
ATOM 1943 C C . SER A 1 244 ? -5.102 14.839 9.100 1.00 89.00 244 SER A C 1
ATOM 1945 O O . SER A 1 244 ? -5.178 14.118 10.096 1.00 89.00 244 SER A O 1
ATOM 1947 N N . LEU A 1 245 ? -4.453 14.452 7.996 1.00 93.50 245 LEU A N 1
ATOM 1948 C CA . LEU A 1 245 ? -3.696 13.189 7.921 1.00 93.50 245 LEU A CA 1
ATOM 1949 C C . LEU A 1 245 ? -2.581 13.112 8.981 1.00 93.50 245 LEU A C 1
ATOM 1951 O O . LEU A 1 245 ? -2.261 12.036 9.467 1.00 93.50 245 LEU A O 1
ATOM 1955 N N . ASP A 1 246 ? -2.035 14.252 9.387 1.00 91.75 246 ASP A N 1
ATOM 1956 C CA . ASP A 1 246 ? -0.991 14.407 10.399 1.00 91.75 246 ASP A CA 1
ATOM 1957 C C . ASP A 1 246 ? -1.514 14.496 11.844 1.00 91.75 246 ASP A C 1
ATOM 1959 O O . ASP A 1 246 ? -0.711 14.555 12.779 1.00 91.75 246 ASP A O 1
ATOM 1963 N N . LYS A 1 247 ? -2.839 14.501 12.054 1.00 92.69 247 LYS A N 1
ATOM 1964 C CA . LYS A 1 247 ? -3.460 14.686 13.374 1.00 92.69 247 LYS A CA 1
ATOM 1965 C C . LYS A 1 247 ? -4.166 13.428 13.848 1.00 92.69 247 LYS A C 1
ATOM 1967 O O . LYS A 1 247 ? -4.955 12.818 13.126 1.00 92.69 247 LYS A O 1
ATOM 1972 N N . PHE A 1 248 ? -3.980 13.124 15.128 1.00 93.62 248 PHE A N 1
ATOM 1973 C CA . PHE A 1 248 ? -4.516 11.916 15.739 1.00 93.62 248 PHE A CA 1
ATOM 1974 C C . PHE A 1 248 ? -5.397 12.216 16.957 1.00 93.62 248 PHE A C 1
ATOM 1976 O O . PHE A 1 248 ? -5.167 13.203 17.659 1.00 93.62 248 PHE A O 1
ATOM 1983 N N . PRO A 1 249 ? -6.415 11.381 17.225 1.00 89.50 249 PRO A N 1
ATOM 1984 C CA . PRO A 1 249 ? -7.411 11.608 18.280 1.00 89.50 249 PRO A CA 1
ATOM 1985 C C . PRO A 1 249 ? -6.861 11.646 19.717 1.00 89.50 249 PRO A C 1
ATOM 1987 O O . PRO A 1 249 ? -7.531 12.178 20.606 1.00 89.50 249 PRO A O 1
ATOM 1990 N N . ASP A 1 250 ? -5.689 11.063 19.952 1.00 86.12 250 ASP A N 1
ATOM 1991 C CA . ASP A 1 250 ? -4.945 11.050 21.216 1.00 86.12 250 ASP A CA 1
ATOM 1992 C C . ASP A 1 250 ? -3.955 12.221 21.350 1.00 86.12 250 ASP A C 1
ATOM 1994 O O . ASP A 1 250 ? -3.635 12.630 22.463 1.00 86.12 250 ASP A O 1
ATOM 1998 N N . GLU A 1 251 ? -3.523 12.801 20.227 1.00 79.75 251 GLU A N 1
ATOM 1999 C CA . GLU A 1 251 ? -2.638 13.975 20.171 1.00 79.75 251 GLU A CA 1
ATOM 2000 C C . GLU A 1 251 ? -3.433 15.294 20.094 1.00 79.75 251 GLU A C 1
ATOM 2002 O O . GLU A 1 251 ? -2.942 16.363 20.462 1.00 79.75 251 GLU A O 1
ATOM 2007 N N . ALA A 1 252 ? -4.686 15.231 19.635 1.00 57.69 252 ALA A N 1
ATOM 2008 C CA . ALA A 1 252 ? -5.580 16.373 19.570 1.00 57.69 252 ALA A CA 1
ATOM 2009 C C . ALA A 1 252 ? -5.968 16.827 20.988 1.00 57.69 252 ALA A C 1
ATOM 2011 O O . ALA A 1 252 ? -6.739 16.161 21.685 1.00 57.69 252 ALA A O 1
ATOM 2012 N N . GLN A 1 253 ? -5.481 18.004 21.403 1.00 50.91 253 GLN A N 1
ATOM 2013 C CA . GLN A 1 253 ? -6.085 18.749 22.512 1.00 50.91 253 GLN A CA 1
ATOM 2014 C C . GLN A 1 253 ? -7.601 18.791 22.295 1.00 50.91 253 GLN A C 1
ATOM 2016 O O . GLN A 1 253 ? -8.040 18.993 21.164 1.00 50.91 253 GLN A O 1
ATOM 2021 N N . ARG A 1 254 ? -8.387 18.556 23.360 1.00 38.34 254 ARG A N 1
ATOM 2022 C CA . ARG A 1 254 ? -9.861 18.572 23.344 1.00 38.34 254 ARG A CA 1
ATOM 2023 C C . ARG A 1 254 ? -10.362 19.807 22.590 1.00 38.34 254 ARG A C 1
ATOM 2025 O O . ARG A 1 254 ? -10.528 20.867 23.184 1.00 38.34 254 ARG A O 1
ATOM 2032 N N . ALA A 1 255 ? -10.640 19.658 21.301 1.00 43.75 255 ALA A N 1
ATOM 2033 C CA . ALA A 1 255 ? -11.502 20.585 20.607 1.00 43.75 255 ALA A CA 1
ATOM 2034 C C . ALA A 1 255 ? -12.897 20.359 21.206 1.00 43.75 255 ALA A C 1
ATOM 2036 O O . ALA A 1 255 ? -13.336 19.199 21.260 1.00 43.75 255 ALA A O 1
ATOM 2037 N N . PRO A 1 256 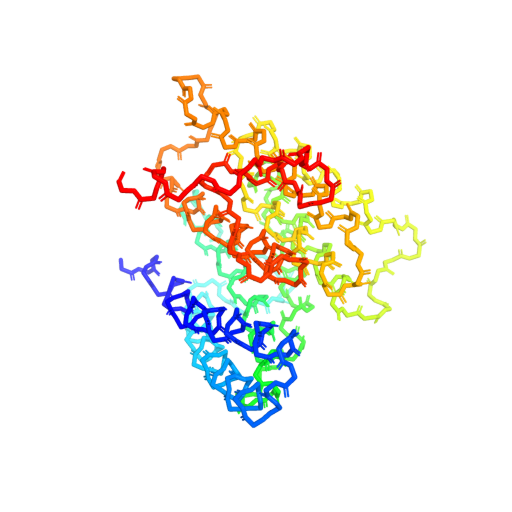? -13.573 21.400 21.727 1.00 41.78 256 PRO A N 1
ATOM 2038 C CA . PRO A 1 256 ? -14.983 21.277 22.054 1.00 41.78 256 PRO A CA 1
ATOM 2039 C C . PRO A 1 256 ? -15.705 20.756 20.810 1.00 41.78 256 PRO A C 1
ATOM 2041 O O . PRO A 1 256 ? -15.304 21.060 19.688 1.00 41.78 256 PRO A O 1
ATOM 2044 N N . ALA A 1 257 ? -16.695 19.887 21.015 1.00 45.41 257 ALA A N 1
ATOM 2045 C CA . ALA A 1 257 ? -17.508 19.354 19.933 1.00 45.41 257 ALA A CA 1
ATOM 2046 C C . ALA A 1 257 ? -18.277 20.515 19.295 1.00 45.41 257 ALA A C 1
ATOM 2048 O O . ALA A 1 257 ? -19.375 20.845 19.727 1.00 45.41 257 ALA A O 1
ATOM 2049 N N . ASP A 1 258 ? -17.648 21.166 18.325 1.00 45.97 258 ASP A N 1
ATOM 2050 C CA . ASP A 1 258 ? -18.267 22.180 17.503 1.00 45.97 258 ASP A CA 1
ATOM 2051 C C . ASP A 1 258 ? -18.822 21.483 16.265 1.00 45.97 258 ASP A C 1
ATOM 2053 O O . ASP A 1 258 ? -18.091 20.923 15.442 1.00 45.97 258 ASP A O 1
ATOM 2057 N N . ILE A 1 259 ? -20.145 21.422 16.228 1.00 53.19 259 ILE A N 1
ATOM 2058 C CA . ILE A 1 259 ? -20.930 20.779 15.179 1.00 53.19 259 ILE A CA 1
ATOM 2059 C C . ILE A 1 259 ? -21.200 21.775 14.038 1.00 53.19 259 ILE A C 1
ATOM 2061 O O . ILE A 1 259 ? -21.657 21.357 12.976 1.00 53.19 259 ILE A O 1
ATOM 2065 N N . ASP A 1 260 ? -20.869 23.060 14.223 1.00 51.62 260 ASP A N 1
ATOM 2066 C CA . ASP A 1 260 ? -21.184 24.136 13.279 1.00 51.62 260 ASP A CA 1
ATOM 2067 C C . ASP A 1 260 ? -20.168 24.237 12.125 1.00 51.62 260 ASP A C 1
ATOM 2069 O O . ASP A 1 260 ? -20.443 24.871 11.110 1.00 51.62 260 ASP A O 1
ATOM 2073 N N . GLY A 1 261 ? -19.022 23.551 12.217 1.00 43.41 261 GLY A N 1
ATOM 2074 C CA . GLY A 1 261 ? -18.020 23.458 11.143 1.00 43.41 261 GLY A CA 1
ATOM 2075 C C . GLY A 1 261 ? -18.265 22.353 10.102 1.00 43.41 261 GLY A C 1
ATOM 2076 O O . GLY A 1 261 ? -17.366 22.057 9.316 1.00 43.41 261 GLY A O 1
ATOM 2077 N N . LEU A 1 262 ? -19.428 21.689 10.134 1.00 43.62 262 LEU A N 1
ATOM 2078 C CA . LEU A 1 262 ? -19.801 20.590 9.224 1.00 43.62 262 LEU A CA 1
ATOM 2079 C C . LEU A 1 262 ? -20.729 21.022 8.069 1.00 43.62 262 LEU A C 1
ATOM 2081 O O . LEU A 1 262 ? -21.259 20.153 7.371 1.00 43.62 262 LEU A O 1
ATOM 2085 N N . LEU A 1 263 ? -20.926 22.331 7.875 1.00 36.69 263 LEU A N 1
ATOM 2086 C CA . LEU A 1 263 ? -21.723 22.923 6.792 1.00 36.69 263 LEU A CA 1
ATOM 2087 C C . LEU A 1 263 ? -20.846 23.641 5.762 1.00 36.69 263 LEU A C 1
ATOM 2089 O O . LEU A 1 263 ? -19.929 24.383 6.179 1.00 36.69 263 LEU A O 1
#

Foldseek 3Di:
DLVVLLCPLLVLQVQLLVLVLQLLLCVVVVVVVSNVVSLLRSLVSLLVSLVSLVVSLVVLCVVFNDQLDPDAGPQPDPVSQVSNLSSLVSLVSSLVSCVSSVNPNVRDLCSLVSSLNNLVSHDCLVVQNSNLLSNLLSCLQDDPSDDPPDDSLVSLVVSLVSNLVQLHLQSLLSQLNSCVSNVNVVSVLVSLLSNLVSVVLVPDPPHNHDPVCVVNRVSSVVSLQSSQQSQCCNPPVGGDDPSPSNDHPVRDDDDPPDPPVPD

Sequence (263 aa):
MFYTELLTGFCAENKAYEANLRYLRAEQQDQITIARDELMLAKRWHAIAAERRVRAVDFVTARYGDIGNETCPNLFKESDEITYMLGLVTALQAVRSDLLSGAQVGVNRDLAARTMRSSHCLDNEKWWGTPQAIRSTVWAFVPGTLPDNKDLWQNYQAADEIAKQHDALFPLVLHAIGADNQGKDAQVRKALKLAGDVQQRLNSDEHQFPAIYQLVNAISHDQLRQMSDAIWMEQKGRRSPPNSLDKFPDEAQRAPADIDGLL

Secondary structure (DSSP, 8-state):
-HHHHHTHHHHHHHHHHHHHHHHHHHHHTT-HHHHHHHHHHHHHHHHHHHHHHHHHHHHHHHHH--TT-SSPP---SHHHHHHHHHHHHHHHHHHHHHHHHTSSS---THHHHHHHHHGGGS-TTTTTTHHHHHHHHHHHHSTT-S-TT--HHHHHHHHHHHHHHTT-SHHHHHHHHHHHHTT-HHHHHHHHHHHHHHHHHHTSTT--S-GGGHHHHHHHHHHHHHHHHHHHHHHHSSPPPTT-TT--TTTS-------GGG-

Radius of gyration: 18.38 Å; chains: 1; bounding box: 46×44×48 Å

pLDDT: mean 91.33, std 12.45, range [36.69, 98.62]